Protein AF-A0A3F2RC80-F1 (afdb_monomer_lite)

Organism: NCBI:txid325452

InterPro domains:
  IPR012340 Nucleic acid-binding, OB-fold [G3DSA:2.40.50.140] (2-133)

Radius of gyration: 23.27 Å; chains: 1; bounding box: 50×50×68 Å

Sequence (257 aa):
MVWSSFTALRTEATQWTDEKALQSNLVVEGQLIHQRRISRKCSFFDLASVAAGSNGERERLEVILKIIDDELSLEEVDAIRYRLKVGDIVHIRGFVERLDNGTSILRPMKLSKMQHKYLKKRKKEAKQCNQAESALVEALVPQVQTLFNTGPFLEDANNAQLVNQASLLLGMHPDEATDAILDVAIKLGKPFAVVPCCVFGNTFPERRLANGSKVLSYENLVEYLEAKHPNIEKAFLPFDGKNLVLFRRPQTSNDVV

Structure (mmCIF, N/CA/C/O backbone):
data_AF-A0A3F2RC80-F1
#
_entry.id   AF-A0A3F2RC80-F1
#
loop_
_atom_site.group_PDB
_atom_site.id
_atom_site.type_symbol
_atom_site.label_atom_id
_atom_site.label_alt_id
_atom_site.label_comp_id
_atom_site.label_asym_id
_atom_site.label_entity_id
_atom_site.label_seq_id
_atom_site.pdbx_PDB_ins_code
_atom_site.Cartn_x
_atom_site.Cartn_y
_atom_site.Cartn_z
_atom_site.occupancy
_atom_site.B_iso_or_equiv
_atom_site.auth_seq_id
_atom_site.auth_comp_id
_atom_site.auth_asym_id
_atom_site.auth_atom_id
_atom_site.pdbx_PDB_model_num
ATOM 1 N N . MET A 1 1 ? -25.393 -4.278 18.343 1.00 67.75 1 MET A N 1
ATOM 2 C CA . MET A 1 1 ? -25.590 -3.378 17.192 1.00 67.75 1 MET A CA 1
ATOM 3 C C . MET A 1 1 ? -24.216 -2.902 16.750 1.00 67.75 1 MET A C 1
ATOM 5 O O . MET A 1 1 ? -23.418 -2.574 17.624 1.00 67.75 1 MET A O 1
ATOM 9 N N . VAL A 1 2 ? -23.914 -2.986 15.452 1.00 81.81 2 VAL A N 1
ATOM 10 C CA . VAL A 1 2 ? -22.644 -2.515 14.874 1.00 81.81 2 VAL A CA 1
ATOM 11 C C . VAL A 1 2 ? -22.917 -1.188 14.179 1.00 81.81 2 VAL A C 1
ATOM 13 O O . VAL A 1 2 ? -23.873 -1.079 13.417 1.00 81.81 2 VAL A O 1
ATOM 16 N N . TRP A 1 3 ? -22.099 -0.192 14.481 1.00 84.81 3 TRP A N 1
ATOM 17 C CA . TRP A 1 3 ? -22.180 1.157 13.951 1.00 84.81 3 TRP A CA 1
ATOM 18 C C . TRP A 1 3 ? -21.234 1.302 12.764 1.00 84.81 3 TRP A C 1
ATOM 20 O O . TRP A 1 3 ? -20.020 1.274 12.946 1.00 84.81 3 TRP A O 1
ATOM 30 N N . SER A 1 4 ? -21.787 1.463 11.566 1.00 83.25 4 SER A N 1
ATOM 31 C CA . SER A 1 4 ? -21.033 1.722 10.329 1.00 83.25 4 SER A CA 1
ATOM 32 C C . SER A 1 4 ? -21.167 3.168 9.824 1.00 83.25 4 SER A C 1
ATOM 34 O O . SER A 1 4 ? -20.371 3.595 8.991 1.00 83.25 4 SER A O 1
ATOM 36 N N . SER A 1 5 ? -22.131 3.939 10.356 1.00 85.19 5 SER A N 1
ATOM 37 C CA . SER A 1 5 ? -22.211 5.400 10.205 1.00 85.19 5 SER A CA 1
ATOM 38 C C . SER A 1 5 ? -21.781 6.084 11.500 1.00 85.19 5 SER A C 1
ATOM 40 O O . SER A 1 5 ? -22.375 5.896 12.566 1.00 85.19 5 SER A O 1
ATOM 42 N N . PHE A 1 6 ? -20.741 6.902 11.394 1.00 85.50 6 PHE A N 1
ATOM 43 C CA . PHE A 1 6 ? -20.188 7.693 12.483 1.00 85.50 6 PHE A CA 1
ATOM 44 C C . PHE A 1 6 ? -21.028 8.937 12.757 1.00 85.50 6 PHE A C 1
ATOM 46 O O . PHE A 1 6 ? -21.109 9.361 13.909 1.00 85.50 6 PHE A O 1
ATOM 53 N N . THR A 1 7 ? -21.688 9.504 11.744 1.00 84.12 7 THR A N 1
ATOM 54 C CA . THR A 1 7 ? -22.636 10.610 11.943 1.00 84.12 7 THR A CA 1
ATOM 55 C C . THR A 1 7 ? -23.821 10.150 12.782 1.00 84.12 7 THR A C 1
ATOM 57 O O . THR A 1 7 ? -24.120 10.776 13.796 1.00 84.12 7 THR A O 1
ATOM 60 N N . ALA A 1 8 ? -24.437 9.015 12.430 1.00 84.81 8 ALA A N 1
ATOM 61 C CA . ALA A 1 8 ? -25.544 8.453 13.200 1.00 84.81 8 ALA A CA 1
ATOM 62 C C . ALA A 1 8 ? -25.128 8.138 14.647 1.00 84.81 8 ALA A C 1
ATOM 64 O O . ALA A 1 8 ? -25.844 8.494 15.583 1.00 84.81 8 ALA A O 1
ATOM 65 N N . LEU A 1 9 ? -23.935 7.558 14.835 1.00 84.50 9 LEU A N 1
ATOM 66 C CA . LEU A 1 9 ? -23.376 7.308 16.165 1.00 84.50 9 LEU A CA 1
ATOM 67 C C . LEU A 1 9 ? -23.201 8.606 16.963 1.00 84.50 9 LEU A C 1
ATOM 69 O O . LEU A 1 9 ? -23.578 8.654 18.130 1.00 84.50 9 LEU A O 1
ATOM 73 N N . ARG A 1 10 ? -22.646 9.665 16.358 1.00 82.88 10 ARG A N 1
ATOM 74 C CA . ARG A 1 10 ? -22.488 10.972 17.018 1.00 82.88 10 ARG A CA 1
ATOM 75 C C . ARG A 1 10 ? -23.837 11.559 17.412 1.00 82.88 10 ARG A C 1
ATOM 77 O O . ARG A 1 10 ? -23.976 12.006 18.544 1.00 82.88 10 ARG A O 1
ATOM 84 N N . THR A 1 11 ? -24.818 11.533 16.512 1.00 84.12 11 THR A N 1
ATOM 85 C CA . THR A 1 11 ? -26.170 12.045 16.770 1.00 84.12 11 THR A CA 1
ATOM 86 C C . THR A 1 11 ? -26.881 11.274 17.877 1.00 84.12 11 THR A C 1
ATOM 88 O O . THR A 1 11 ? -27.583 11.885 18.676 1.00 84.12 11 THR A O 1
ATOM 91 N N . GLU A 1 12 ? -26.708 9.955 17.968 1.00 83.75 12 GLU A N 1
ATOM 92 C CA . GLU A 1 12 ? -27.269 9.201 19.091 1.00 83.75 12 GLU A CA 1
ATOM 93 C C . GLU A 1 12 ? -26.500 9.492 20.390 1.00 83.75 12 GLU A C 1
ATOM 95 O O . GLU A 1 12 ? -27.102 9.727 21.440 1.00 83.75 12 GLU A O 1
ATOM 100 N N . ALA A 1 13 ? -25.169 9.565 20.318 1.00 80.50 13 ALA A N 1
ATOM 101 C CA . ALA A 1 13 ? -24.318 9.818 21.472 1.00 80.50 13 ALA A CA 1
ATOM 102 C C . ALA A 1 13 ? -24.502 11.220 22.075 1.00 80.50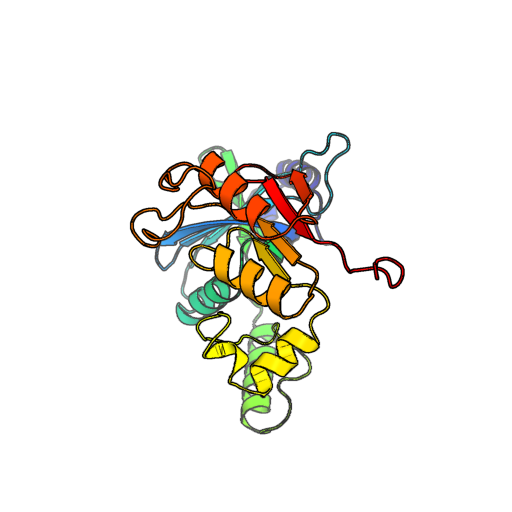 13 ALA A C 1
ATOM 104 O O . ALA A 1 13 ? -24.241 11.388 23.266 1.00 80.50 13 ALA A O 1
ATOM 105 N N . THR A 1 14 ? -24.970 12.232 21.329 1.00 80.38 14 THR A N 1
ATOM 106 C CA . THR A 1 14 ? -25.316 13.546 21.914 1.00 80.38 14 THR A CA 1
ATOM 107 C C . THR A 1 14 ? -26.491 13.459 22.885 1.00 80.38 14 THR A C 1
ATOM 109 O O . THR A 1 14 ? -26.541 14.221 23.848 1.00 80.38 14 THR A O 1
ATOM 112 N N . GLN A 1 15 ? -27.393 12.496 22.691 1.00 81.56 15 GLN A N 1
ATOM 113 C CA . GLN A 1 15 ? -28.554 12.273 23.556 1.00 81.56 15 GLN A CA 1
ATOM 114 C C . GLN A 1 15 ? -28.206 11.474 24.820 1.00 81.56 15 GLN A C 1
ATOM 116 O O . GLN A 1 15 ? -29.053 11.283 25.693 1.00 81.56 15 GLN A O 1
ATOM 121 N N . TRP A 1 16 ? -26.981 10.952 24.922 1.00 79.56 16 TRP A N 1
ATOM 122 C CA . TRP A 1 16 ? -26.542 10.189 26.083 1.00 79.56 16 TRP A CA 1
ATOM 123 C C . TRP A 1 16 ? -26.023 11.110 27.188 1.00 79.56 16 TRP A C 1
ATOM 125 O O . TRP A 1 16 ? -25.329 12.098 26.932 1.00 79.56 16 TRP A O 1
ATOM 135 N N . THR A 1 17 ? -26.344 10.748 28.430 1.00 76.69 17 THR A N 1
ATOM 136 C CA . THR A 1 17 ? -25.626 11.237 29.611 1.00 76.69 17 THR A CA 1
ATOM 137 C C . THR A 1 17 ? -24.228 10.622 29.642 1.00 76.69 17 THR A C 1
ATOM 139 O O . THR A 1 17 ? -24.008 9.558 29.058 1.00 76.69 17 THR A O 1
ATOM 142 N N . ASP A 1 18 ? -23.286 11.247 30.345 1.00 68.19 18 ASP A N 1
ATOM 143 C CA . ASP A 1 18 ? -21.905 10.749 30.401 1.00 68.19 18 ASP A CA 1
ATOM 144 C C . ASP A 1 18 ? -21.827 9.347 31.040 1.00 68.19 18 ASP A C 1
ATOM 146 O O . ASP A 1 18 ? -21.120 8.471 30.542 1.00 68.19 18 ASP A O 1
ATOM 150 N N . GLU A 1 19 ? -22.648 9.073 32.062 1.00 66.94 19 GLU A N 1
ATOM 151 C CA . GLU A 1 19 ? -22.789 7.729 32.645 1.00 66.94 19 GLU A CA 1
ATOM 152 C C . GLU A 1 19 ? -23.312 6.699 31.635 1.00 66.94 19 GLU A C 1
ATOM 154 O O . GLU A 1 19 ? -22.784 5.588 31.545 1.00 66.94 19 GLU A O 1
ATOM 159 N N . LYS A 1 20 ? -24.323 7.064 30.833 1.00 70.56 20 LYS A N 1
ATOM 160 C CA . LYS A 1 20 ? -24.851 6.184 29.785 1.00 70.56 20 LYS A CA 1
ATOM 161 C C . LYS A 1 20 ? -23.806 5.953 28.696 1.00 70.56 20 LYS A C 1
ATOM 163 O O . LYS A 1 20 ? -23.681 4.824 28.230 1.00 70.56 20 LYS A O 1
ATOM 168 N N . ALA A 1 21 ? -23.046 6.974 28.307 1.00 68.44 21 ALA A N 1
ATOM 169 C CA . ALA A 1 21 ? -22.000 6.861 27.294 1.00 68.44 21 ALA A CA 1
ATOM 170 C C . ALA A 1 21 ? -20.882 5.898 27.723 1.00 68.44 21 ALA A C 1
ATOM 172 O O . ALA A 1 21 ? -20.478 5.059 26.921 1.00 68.44 21 ALA A O 1
ATOM 173 N N . LEU A 1 22 ? -20.476 5.946 28.997 1.00 63.69 22 LEU A N 1
ATOM 174 C CA . LEU A 1 22 ? -19.486 5.044 29.599 1.00 63.69 22 LEU A CA 1
ATOM 175 C C . LEU A 1 22 ? -19.976 3.591 29.719 1.00 63.69 22 LEU A C 1
ATOM 177 O O . LEU A 1 22 ? -19.187 2.656 29.586 1.00 63.69 22 LEU A O 1
ATOM 181 N N . GLN A 1 23 ? -21.270 3.382 29.971 1.00 66.31 23 GLN A N 1
ATOM 182 C CA . GLN A 1 23 ? -21.863 2.043 30.110 1.00 66.31 23 GLN A CA 1
ATOM 183 C C . GLN A 1 23 ? -22.316 1.431 28.774 1.00 66.31 23 GLN A C 1
ATOM 185 O O . GLN A 1 23 ? -22.566 0.224 28.690 1.00 66.31 23 GLN A O 1
ATOM 190 N N . SER A 1 24 ? -22.429 2.246 27.724 1.00 68.94 24 SER A N 1
ATOM 191 C CA . SER A 1 24 ? -22.897 1.810 26.411 1.00 68.94 24 SER A CA 1
ATOM 192 C C . SER A 1 24 ? -21.816 1.009 25.696 1.00 68.94 24 SER A C 1
ATOM 194 O O . SER A 1 24 ? -20.858 1.546 25.149 1.00 68.94 24 SER A O 1
ATOM 196 N N . ASN A 1 25 ? -21.996 -0.309 25.679 1.00 72.81 25 ASN A N 1
ATOM 197 C CA . ASN A 1 25 ? -21.138 -1.224 24.943 1.00 72.81 25 ASN A CA 1
ATOM 198 C C . ASN A 1 25 ? -21.513 -1.220 23.455 1.00 72.81 25 ASN A C 1
ATOM 200 O O . ASN A 1 25 ? -22.449 -1.906 23.030 1.00 72.81 25 ASN A O 1
ATOM 204 N N . LEU A 1 26 ? -20.749 -0.473 22.669 1.00 83.25 26 LEU A N 1
ATOM 205 C CA . LEU A 1 26 ? -20.953 -0.304 21.237 1.00 83.25 26 LEU A CA 1
ATOM 206 C C . LEU A 1 26 ? -19.809 -0.922 20.435 1.00 83.25 26 LEU A C 1
ATOM 208 O O . LEU A 1 26 ? -18.680 -1.052 20.903 1.00 83.25 26 LEU A O 1
ATOM 212 N N . VAL A 1 27 ? -20.132 -1.362 19.224 1.00 83.94 27 VAL A N 1
ATOM 213 C CA . VAL A 1 27 ? -19.161 -1.881 18.261 1.00 83.94 27 VAL A CA 1
ATOM 214 C C . VAL A 1 27 ? -19.201 -0.964 17.057 1.00 83.94 27 VAL A C 1
ATOM 216 O O . VAL A 1 27 ? -20.281 -0.738 16.521 1.00 83.94 27 VAL A O 1
ATOM 219 N N . VAL A 1 28 ? -18.053 -0.443 16.648 1.00 86.25 28 VAL A N 1
ATOM 220 C CA . VAL A 1 28 ? -17.911 0.421 15.475 1.00 86.25 28 VAL A CA 1
ATOM 221 C C . VAL A 1 28 ? -17.117 -0.309 14.406 1.00 86.25 28 VAL A C 1
ATOM 223 O O . VAL A 1 28 ? -16.106 -0.932 14.717 1.00 86.25 28 VAL A O 1
ATOM 226 N N . GLU A 1 29 ? -17.576 -0.233 13.164 1.00 88.31 29 GLU A N 1
ATOM 227 C CA . GLU A 1 29 ? -16.859 -0.710 11.985 1.00 88.31 29 GLU A CA 1
ATOM 228 C C . GLU A 1 29 ? -16.260 0.475 11.228 1.00 88.31 29 GLU A C 1
ATOM 230 O O . GLU A 1 29 ? -16.956 1.448 10.945 1.00 88.31 29 GLU A O 1
ATOM 235 N N . GLY A 1 30 ? -14.983 0.391 10.868 1.00 86.06 30 GLY A N 1
ATOM 236 C CA . GLY A 1 30 ? -14.346 1.410 10.042 1.00 86.06 30 GLY A CA 1
ATOM 237 C C . GLY A 1 30 ? -13.056 0.930 9.400 1.00 86.06 30 GLY A C 1
ATOM 238 O O . GLY A 1 30 ? -12.431 -0.017 9.872 1.00 86.06 30 GLY A O 1
ATOM 239 N N . GLN A 1 31 ? -12.654 1.604 8.327 1.00 84.88 31 GLN A N 1
ATOM 240 C CA . GLN A 1 31 ? -11.344 1.427 7.718 1.00 84.88 31 GLN A CA 1
ATOM 241 C C . GLN A 1 31 ? -10.313 2.275 8.457 1.00 84.88 31 GLN A C 1
ATOM 243 O O . GLN A 1 31 ? -10.484 3.487 8.574 1.00 84.88 31 GLN A O 1
ATOM 248 N N . LEU A 1 32 ? -9.228 1.664 8.921 1.00 84.44 32 LEU A N 1
ATOM 249 C CA . LEU A 1 32 ? -8.125 2.380 9.542 1.00 84.44 32 LEU A CA 1
ATOM 250 C C . LEU A 1 32 ? -7.406 3.238 8.495 1.00 84.44 32 LEU A C 1
ATOM 252 O O . LEU A 1 32 ? -6.757 2.705 7.604 1.00 84.44 32 LEU A O 1
ATOM 256 N N . ILE A 1 33 ? -7.503 4.562 8.594 1.00 82.69 33 ILE A N 1
ATOM 257 C CA . ILE A 1 33 ? -6.871 5.491 7.641 1.00 82.69 33 ILE A CA 1
ATOM 258 C C . ILE A 1 33 ? -5.560 6.065 8.163 1.00 82.69 33 ILE A C 1
ATOM 260 O O . ILE A 1 33 ? -4.680 6.415 7.381 1.00 82.69 33 ILE A O 1
ATOM 264 N N . HIS A 1 34 ? -5.414 6.170 9.482 1.00 80.50 34 HIS A N 1
ATOM 265 C CA . HIS A 1 34 ? -4.206 6.718 10.072 1.00 80.50 34 HIS A CA 1
ATOM 266 C C . HIS A 1 34 ? -3.991 6.200 11.491 1.00 80.50 34 HIS A C 1
ATOM 268 O O . HIS A 1 34 ? -4.938 5.934 12.228 1.00 80.50 34 HIS A O 1
ATOM 274 N N . GLN A 1 35 ? -2.727 6.067 11.885 1.00 80.19 35 GLN A N 1
ATOM 275 C CA . GLN A 1 35 ? -2.334 5.613 13.213 1.00 80.19 35 GLN A CA 1
ATOM 276 C C . GLN A 1 35 ? -1.254 6.539 13.765 1.00 80.19 35 GLN A C 1
ATOM 278 O O . GLN A 1 35 ? -0.176 6.669 13.189 1.00 80.19 35 GLN A O 1
ATOM 283 N N . ARG A 1 36 ? -1.513 7.133 14.931 1.00 78.56 36 ARG A N 1
ATOM 284 C CA . ARG A 1 36 ? -0.582 8.018 15.639 1.00 78.56 36 ARG A CA 1
ATOM 285 C C . ARG A 1 36 ? -0.192 7.391 16.969 1.00 78.56 36 ARG A C 1
ATOM 287 O O . ARG A 1 36 ? -1.029 7.125 17.833 1.00 78.56 36 ARG A O 1
ATOM 294 N N . ARG A 1 37 ? 1.103 7.146 17.169 1.00 79.88 37 ARG A N 1
ATOM 295 C CA . ARG A 1 37 ? 1.641 6.677 18.453 1.00 79.88 37 ARG A CA 1
ATOM 296 C C . ARG A 1 37 ? 2.126 7.873 19.262 1.00 79.88 37 ARG A C 1
ATOM 298 O O . ARG A 1 37 ? 3.165 8.436 18.950 1.00 79.88 37 ARG A O 1
ATOM 305 N N . ILE A 1 38 ? 1.398 8.213 20.323 1.00 77.69 38 ILE A N 1
ATOM 306 C CA . ILE A 1 38 ? 1.767 9.324 21.211 1.00 77.69 38 ILE A CA 1
ATOM 307 C C . ILE A 1 38 ? 2.706 8.843 22.319 1.00 77.69 38 ILE A C 1
ATOM 309 O O . ILE A 1 38 ? 3.643 9.535 22.697 1.00 77.69 38 ILE A O 1
ATOM 313 N N . SER A 1 39 ? 2.489 7.633 22.841 1.00 73.19 39 SER A N 1
ATOM 314 C CA . SER A 1 39 ? 3.375 7.038 23.845 1.00 73.19 39 SER A CA 1
ATOM 315 C C . SER A 1 39 ? 3.345 5.509 23.797 1.00 73.19 39 SER A C 1
ATOM 317 O O . SER A 1 39 ? 2.603 4.900 23.024 1.00 73.19 39 SER A O 1
ATOM 319 N N . ARG A 1 40 ? 4.121 4.838 24.662 1.00 69.56 40 ARG A N 1
ATOM 320 C CA . ARG A 1 40 ? 4.002 3.376 24.837 1.00 69.56 40 ARG A CA 1
ATOM 321 C C . ARG A 1 40 ? 2.598 2.963 25.280 1.00 69.56 40 ARG A C 1
ATOM 323 O O . ARG A 1 40 ? 2.147 1.890 24.894 1.00 69.56 40 ARG A O 1
ATOM 330 N N . LYS A 1 41 ? 1.894 3.835 26.003 1.00 68.38 41 LYS A N 1
ATOM 331 C CA . LYS A 1 41 ? 0.574 3.580 26.588 1.00 68.38 41 LYS A CA 1
ATOM 332 C C . LYS A 1 41 ? -0.586 4.211 25.817 1.00 68.38 41 LYS A C 1
ATOM 334 O O . LYS A 1 41 ? -1.725 3.992 26.194 1.00 68.38 41 LYS A O 1
ATOM 339 N N . CYS A 1 42 ? -0.333 4.997 24.774 1.00 73.25 42 CYS A N 1
ATOM 340 C CA . CYS A 1 42 ? -1.389 5.738 24.087 1.00 73.25 42 CYS A CA 1
ATOM 341 C C . CYS A 1 42 ? -1.176 5.747 22.572 1.00 73.25 42 CYS A C 1
ATOM 343 O O . CYS A 1 42 ? -0.104 6.122 22.082 1.00 73.25 42 CYS A O 1
ATOM 345 N N . SER A 1 43 ? -2.207 5.336 21.842 1.00 79.19 43 SER A N 1
ATOM 346 C CA . SER A 1 43 ? -2.280 5.385 20.388 1.00 79.19 43 SER A CA 1
ATOM 347 C C . SER A 1 43 ? -3.632 5.935 19.955 1.00 79.19 43 SER A C 1
ATOM 349 O O . SER A 1 43 ? -4.658 5.579 20.525 1.00 79.19 43 SER A O 1
ATOM 351 N N . PHE A 1 44 ? -3.609 6.778 18.935 1.00 80.50 44 PHE A N 1
ATOM 352 C CA . PHE A 1 44 ? -4.786 7.283 18.251 1.00 80.50 44 PHE A CA 1
ATOM 353 C C . PHE A 1 44 ? -4.895 6.565 16.911 1.00 80.50 44 PHE A C 1
ATOM 355 O O . PHE A 1 44 ? -3.889 6.354 16.229 1.00 80.50 44 PHE A O 1
ATOM 362 N N . PHE A 1 45 ? -6.108 6.185 16.558 1.00 83.75 45 PHE A N 1
ATOM 363 C CA . PHE A 1 45 ? -6.452 5.528 15.313 1.00 83.75 45 PHE A CA 1
ATOM 364 C C . PHE A 1 45 ? -7.573 6.331 14.674 1.00 83.75 45 PHE A C 1
ATOM 366 O O . PHE A 1 45 ? -8.635 6.499 15.267 1.00 83.75 45 PHE A O 1
ATOM 373 N N . ASP A 1 46 ? -7.332 6.832 13.474 1.00 83.38 46 ASP A N 1
ATOM 374 C CA . ASP A 1 46 ? -8.340 7.541 12.705 1.00 83.38 46 ASP A CA 1
ATOM 375 C C . ASP A 1 46 ? -9.013 6.522 11.789 1.00 83.38 46 ASP A C 1
ATOM 377 O O . ASP A 1 46 ? -8.344 5.838 11.009 1.00 83.38 46 ASP A O 1
ATOM 381 N N . LEU A 1 47 ? -10.330 6.389 11.908 1.00 86.00 47 LEU A N 1
ATOM 382 C CA . LEU A 1 47 ? -11.147 5.524 11.070 1.00 86.00 47 LEU A CA 1
ATOM 383 C C . LEU A 1 47 ? -11.908 6.349 10.037 1.00 86.00 47 LEU A C 1
ATOM 385 O O . LEU A 1 47 ? -12.387 7.441 10.343 1.00 86.00 47 LEU A O 1
ATOM 389 N N . ALA A 1 48 ? -12.079 5.791 8.844 1.00 85.62 48 ALA A N 1
ATOM 390 C CA . ALA A 1 48 ? -13.054 6.235 7.857 1.00 85.62 48 ALA A CA 1
ATOM 391 C C . ALA A 1 48 ? -14.213 5.233 7.757 1.00 85.62 48 ALA A C 1
ATOM 393 O O . ALA A 1 48 ? -14.013 4.030 7.940 1.00 85.62 48 ALA A O 1
ATOM 394 N N . SER A 1 49 ? -15.418 5.707 7.444 1.00 86.56 49 SER A N 1
ATOM 395 C CA . SER A 1 49 ? -16.548 4.831 7.136 1.00 86.56 49 SER A CA 1
ATOM 396 C C . SER A 1 49 ? -16.216 3.951 5.929 1.00 86.56 49 SER A C 1
ATOM 398 O O . SER A 1 49 ? -15.548 4.386 4.987 1.00 86.56 49 SER A O 1
ATOM 400 N N . VAL A 1 50 ? -16.668 2.695 5.953 1.00 80.75 50 VAL A N 1
ATOM 401 C CA . VAL A 1 50 ? -16.406 1.740 4.862 1.00 80.75 50 VAL A CA 1
ATOM 402 C C . VAL A 1 50 ? -17.151 2.155 3.592 1.00 80.75 50 VAL A C 1
ATOM 404 O O . VAL A 1 50 ? -16.582 2.162 2.501 1.00 80.75 50 VAL A O 1
ATOM 407 N N . ALA A 1 51 ? -18.414 2.558 3.744 1.00 77.94 51 ALA A N 1
ATOM 408 C CA . ALA A 1 51 ? -19.198 3.153 2.673 1.00 77.94 51 ALA A CA 1
ATOM 409 C C . ALA A 1 51 ? -18.881 4.651 2.541 1.00 77.94 51 ALA A C 1
ATOM 411 O O . ALA A 1 51 ? -18.773 5.367 3.542 1.00 77.94 51 ALA A O 1
ATOM 412 N N . ALA A 1 52 ? -18.753 5.121 1.300 1.00 72.44 52 ALA A N 1
ATOM 413 C CA . ALA A 1 52 ? -18.742 6.546 0.992 1.00 72.44 52 ALA A CA 1
ATOM 414 C C . ALA A 1 52 ? -20.181 7.084 0.992 1.00 72.44 52 ALA A C 1
ATOM 416 O O . ALA A 1 52 ? -21.100 6.392 0.548 1.00 72.44 52 ALA A O 1
ATOM 417 N N . GLY A 1 53 ? -20.380 8.305 1.495 1.00 66.25 53 GLY A N 1
ATOM 418 C CA . GLY A 1 53 ? -21.670 8.988 1.415 1.00 66.25 53 GLY A CA 1
ATOM 419 C C . GLY A 1 53 ? -22.048 9.339 -0.028 1.00 66.25 53 GLY A C 1
ATOM 420 O O . GLY A 1 53 ? -21.266 9.147 -0.960 1.00 66.25 53 GLY A O 1
ATOM 421 N N . SER A 1 54 ? -23.234 9.925 -0.219 1.00 58.66 54 SER A N 1
ATOM 422 C CA . SER A 1 54 ? -23.742 10.351 -1.538 1.00 58.66 54 SER A CA 1
ATOM 423 C C . SER A 1 54 ? -22.786 11.266 -2.312 1.00 58.66 54 SER A C 1
ATOM 425 O O . SER A 1 54 ? -22.839 11.314 -3.537 1.00 58.66 54 SER A O 1
ATOM 427 N N . ASN A 1 55 ? -21.903 11.969 -1.601 1.00 63.38 55 ASN A N 1
ATOM 428 C CA . ASN A 1 55 ? -20.967 12.942 -2.159 1.00 63.38 55 ASN A CA 1
ATOM 429 C C . ASN A 1 55 ? -19.550 12.364 -2.349 1.00 63.38 55 ASN A C 1
ATOM 431 O O . ASN A 1 55 ? -18.623 13.110 -2.642 1.00 63.38 55 ASN A O 1
ATOM 435 N N . GLY A 1 56 ? -19.350 11.058 -2.134 1.00 64.88 56 GLY A N 1
ATOM 436 C CA . GLY A 1 56 ? -18.037 10.405 -2.206 1.00 64.88 56 GLY A CA 1
ATOM 437 C C . GLY A 1 56 ? -17.154 10.596 -0.965 1.00 64.88 56 GLY A C 1
ATOM 438 O O . GLY A 1 56 ? -16.173 9.872 -0.800 1.00 64.88 56 GLY A O 1
ATOM 439 N N . GLU A 1 57 ? -17.512 11.506 -0.058 1.00 72.25 57 GLU A N 1
ATOM 440 C CA . GLU A 1 57 ? -16.806 11.695 1.209 1.00 72.25 57 GLU A CA 1
ATOM 441 C C . GLU A 1 57 ? -17.107 10.564 2.201 1.00 72.25 57 GLU A C 1
ATOM 443 O O . GLU A 1 57 ? -18.241 10.091 2.329 1.00 72.25 57 GLU A O 1
ATOM 448 N N . ARG A 1 58 ? -16.068 10.127 2.918 1.00 77.50 58 ARG A N 1
ATOM 449 C CA . ARG A 1 58 ? -16.174 9.132 3.989 1.00 77.50 58 ARG A CA 1
ATOM 450 C C . ARG A 1 58 ? -16.170 9.825 5.340 1.00 77.50 58 ARG A C 1
ATOM 452 O O . ARG A 1 58 ? -15.348 10.706 5.597 1.00 77.50 58 ARG A O 1
ATOM 459 N N . GLU A 1 59 ? -17.066 9.395 6.218 1.00 83.50 59 GLU A N 1
ATOM 460 C CA . GLU A 1 59 ? -17.161 9.925 7.573 1.00 83.50 59 GLU A CA 1
ATOM 461 C C . GLU A 1 59 ? -15.904 9.532 8.354 1.00 83.50 59 GLU A C 1
ATOM 463 O O . GLU A 1 59 ? -15.425 8.409 8.218 1.00 83.50 59 GLU A O 1
ATOM 468 N N . ARG A 1 60 ? -15.364 10.430 9.187 1.00 85.25 60 ARG A N 1
ATOM 469 C CA . ARG A 1 60 ? -14.162 10.154 9.993 1.00 85.25 60 ARG A CA 1
ATOM 470 C C . ARG A 1 60 ? -14.489 10.042 11.474 1.00 85.25 60 ARG A C 1
ATOM 472 O O . ARG A 1 60 ? -15.235 10.873 11.994 1.00 85.25 60 ARG A O 1
ATOM 479 N N . LEU A 1 61 ? -13.893 9.071 12.158 1.00 81.25 61 LEU A N 1
ATOM 480 C CA . LEU A 1 61 ? -14.004 8.872 13.602 1.00 81.25 61 LEU A CA 1
ATOM 481 C C . LEU A 1 61 ? -12.621 8.659 14.214 1.00 81.25 61 LEU A C 1
ATOM 483 O O . LEU A 1 61 ? -11.882 7.780 13.786 1.00 81.25 61 LEU A O 1
ATOM 487 N N . GLU A 1 62 ? -12.296 9.439 15.241 1.00 80.56 62 GLU A N 1
ATOM 488 C CA . GLU A 1 62 ? -11.073 9.249 16.017 1.00 80.56 62 GLU A CA 1
ATOM 489 C C . GLU A 1 62 ? -11.325 8.243 17.148 1.00 80.56 62 GLU A C 1
ATOM 491 O O . GLU A 1 62 ? -12.301 8.330 17.902 1.00 80.56 62 GLU A O 1
ATOM 496 N N . VAL A 1 63 ? -10.427 7.272 17.258 1.00 78.50 63 VAL A N 1
ATOM 497 C CA . VAL A 1 63 ? -10.463 6.210 18.256 1.00 78.50 63 VAL A CA 1
ATOM 498 C C . VAL A 1 63 ? -9.185 6.271 19.070 1.00 78.50 63 VAL A C 1
ATOM 500 O O . VAL A 1 63 ? -8.081 6.237 18.528 1.00 78.50 63 VAL A O 1
ATOM 503 N N . ILE A 1 64 ? -9.320 6.310 20.391 1.00 76.75 64 ILE A N 1
ATOM 504 C CA . ILE A 1 64 ? -8.172 6.313 21.292 1.00 76.75 64 ILE A CA 1
ATOM 505 C C . ILE A 1 64 ? -8.033 4.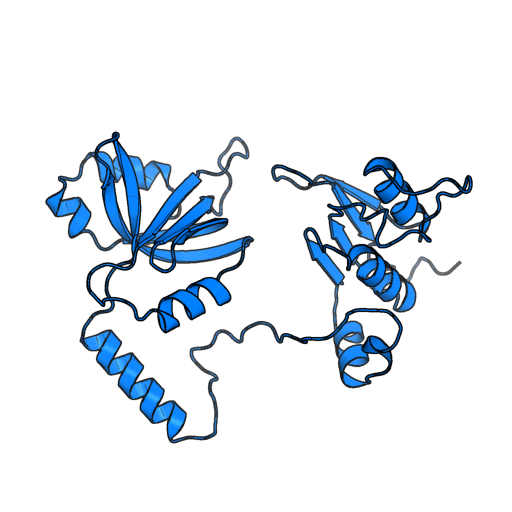950 21.951 1.00 76.75 64 ILE A C 1
ATOM 507 O O . ILE A 1 64 ? -8.885 4.504 22.717 1.00 76.75 64 ILE A O 1
ATOM 511 N N . LEU A 1 65 ? -6.882 4.325 21.723 1.00 69.75 65 LEU A N 1
ATOM 512 C CA . LEU A 1 65 ? -6.396 3.207 22.514 1.00 69.75 65 LEU A CA 1
ATOM 513 C C . LEU A 1 65 ? -5.435 3.741 23.580 1.00 69.75 65 LEU A C 1
ATOM 515 O O . LEU A 1 65 ? -4.246 3.961 23.325 1.00 69.75 65 LEU A O 1
ATOM 519 N N . LYS A 1 66 ? -5.949 3.935 24.793 1.00 64.31 66 LYS A N 1
ATOM 520 C CA . LYS A 1 66 ? -5.171 4.354 25.962 1.00 64.31 66 LYS A CA 1
ATOM 521 C C . LYS A 1 66 ? -5.131 3.217 26.980 1.00 64.31 66 LYS A C 1
ATOM 523 O O . LYS A 1 66 ? -6.177 2.757 27.422 1.00 64.31 66 LYS A O 1
ATOM 528 N N . ILE A 1 67 ? -3.929 2.789 27.364 1.00 54.00 67 ILE A N 1
ATOM 529 C CA . ILE A 1 67 ? -3.707 1.883 28.494 1.00 54.00 67 ILE A CA 1
ATOM 530 C C . ILE A 1 67 ? -3.997 2.676 29.762 1.00 54.00 67 ILE A C 1
ATOM 532 O O . ILE A 1 67 ? -3.260 3.608 30.096 1.00 54.00 67 ILE A O 1
ATOM 536 N N . ILE A 1 68 ? -5.063 2.300 30.452 1.00 51.78 68 ILE A N 1
ATOM 537 C CA . ILE A 1 68 ? -5.361 2.740 31.811 1.00 51.78 68 ILE A CA 1
ATOM 538 C C . ILE A 1 68 ? -5.386 1.481 32.690 1.00 51.78 68 ILE A C 1
ATOM 540 O O . ILE A 1 68 ? -5.783 0.423 32.217 1.00 51.78 68 ILE A O 1
ATOM 544 N N . ASP A 1 69 ? -4.862 1.588 33.911 1.00 48.19 69 ASP A N 1
ATOM 545 C CA . ASP A 1 69 ? -5.021 0.625 35.013 1.00 48.19 69 ASP A CA 1
ATOM 546 C C . ASP A 1 69 ? -4.780 -0.866 34.697 1.00 48.19 69 ASP A C 1
ATOM 548 O O . ASP A 1 69 ? -5.625 -1.715 34.976 1.00 48.19 69 ASP A O 1
ATOM 552 N N . ASP A 1 70 ? -3.613 -1.205 34.131 1.00 48.84 70 ASP A N 1
ATOM 553 C CA . ASP A 1 70 ? -3.173 -2.598 33.894 1.00 48.84 70 ASP A CA 1
ATOM 554 C C . ASP A 1 70 ? -4.166 -3.465 33.080 1.00 48.84 70 ASP A C 1
ATOM 556 O O . ASP A 1 70 ? -4.143 -4.696 33.139 1.00 48.84 70 ASP A O 1
ATOM 560 N N . GLU A 1 71 ? -5.045 -2.834 32.293 1.00 55.81 71 GLU A N 1
ATOM 561 C CA . GLU A 1 71 ? -6.132 -3.515 31.573 1.00 55.81 71 GLU A CA 1
ATOM 562 C C . GLU A 1 71 ? -5.693 -4.257 30.308 1.00 55.81 71 GLU A C 1
ATOM 564 O O . GLU A 1 71 ? -6.336 -5.226 29.902 1.00 55.81 71 GLU A O 1
ATOM 569 N N . LEU A 1 72 ? -4.603 -3.803 29.697 1.00 62.03 72 LEU A N 1
ATOM 570 C CA . LEU A 1 72 ? -3.914 -4.459 28.593 1.00 62.03 72 LEU A CA 1
ATOM 571 C C . LEU A 1 72 ? -2.428 -4.459 28.923 1.00 62.03 72 LEU A C 1
ATOM 573 O O . LEU A 1 72 ? -1.871 -3.411 29.274 1.00 62.03 72 LEU A O 1
ATOM 577 N N . SER A 1 73 ? -1.776 -5.615 28.798 1.00 68.62 73 SER A N 1
ATOM 578 C CA . SER A 1 73 ? -0.326 -5.651 28.966 1.00 68.62 73 SER A CA 1
ATOM 579 C C . SER A 1 73 ? 0.348 -4.841 27.853 1.00 68.62 73 SER A C 1
ATOM 581 O O . SER A 1 73 ? -0.191 -4.666 26.754 1.00 68.62 73 SER A O 1
ATOM 583 N N . LEU A 1 74 ? 1.559 -4.343 28.115 1.00 67.94 74 LEU A N 1
ATOM 584 C CA . LEU A 1 74 ? 2.349 -3.661 27.084 1.00 67.94 74 LEU A CA 1
ATOM 585 C C . LEU A 1 74 ? 2.550 -4.551 25.846 1.00 67.94 74 LEU A C 1
ATOM 587 O O . LEU A 1 74 ? 2.506 -4.053 24.725 1.00 67.94 74 LEU A O 1
ATOM 591 N N . GLU A 1 75 ? 2.696 -5.861 26.050 1.00 71.25 75 GLU A N 1
ATOM 592 C CA . GLU A 1 75 ? 2.842 -6.861 24.988 1.00 71.25 75 GLU A CA 1
ATOM 593 C C . GLU A 1 75 ? 1.563 -7.002 24.155 1.00 71.25 75 GLU A C 1
ATOM 595 O O . GLU A 1 75 ? 1.634 -7.096 22.934 1.00 71.25 75 GLU A O 1
ATOM 600 N N . GLU A 1 76 ? 0.385 -6.985 24.786 1.00 70.81 76 GLU A N 1
ATOM 601 C CA . GLU A 1 76 ? -0.899 -7.049 24.080 1.00 70.81 76 GLU A CA 1
ATOM 602 C C . GLU A 1 76 ? -1.124 -5.803 23.228 1.00 70.81 76 GLU A C 1
ATOM 604 O O . GLU A 1 76 ? -1.567 -5.910 22.083 1.00 70.81 76 GLU A O 1
ATOM 609 N N . VAL A 1 77 ? -0.767 -4.626 23.744 1.00 70.94 77 VAL A N 1
ATOM 610 C CA . VAL A 1 77 ? -0.841 -3.383 22.972 1.00 70.94 77 VAL A CA 1
ATOM 611 C C . VAL A 1 77 ? 0.157 -3.380 21.823 1.00 70.94 77 VAL A C 1
ATOM 613 O O . VAL A 1 77 ? -0.207 -2.990 20.713 1.00 70.94 77 VAL A O 1
ATOM 616 N N . ASP A 1 78 ? 1.388 -3.833 22.043 1.00 68.62 78 ASP A N 1
ATOM 617 C CA . ASP A 1 78 ? 2.383 -3.919 20.976 1.00 68.62 78 ASP A CA 1
ATOM 618 C C . ASP A 1 78 ? 1.977 -4.966 19.920 1.00 68.62 78 ASP A C 1
ATOM 620 O O . ASP A 1 78 ? 2.107 -4.702 18.726 1.00 68.62 78 ASP A O 1
ATOM 624 N N . ALA A 1 79 ? 1.350 -6.079 20.314 1.00 72.81 79 ALA A N 1
ATOM 625 C CA . ALA A 1 79 ? 0.782 -7.059 19.387 1.00 72.81 79 ALA A CA 1
ATOM 626 C C . ALA A 1 79 ? -0.432 -6.521 18.612 1.00 72.81 79 ALA A C 1
ATOM 628 O O . ALA A 1 79 ? -0.601 -6.829 17.433 1.00 72.81 79 ALA A O 1
ATOM 629 N N . ILE A 1 80 ? -1.306 -5.724 19.237 1.00 76.19 80 ILE A N 1
ATOM 630 C CA . ILE A 1 80 ? -2.407 -5.038 18.540 1.00 76.19 80 ILE A CA 1
ATOM 631 C C . ILE A 1 80 ? -1.836 -4.051 17.518 1.00 76.19 80 ILE A C 1
ATOM 633 O O . ILE A 1 80 ? -2.214 -4.101 16.353 1.00 76.19 80 ILE A O 1
ATOM 637 N N . ARG A 1 81 ? -0.877 -3.211 17.920 1.00 71.69 81 ARG A N 1
ATOM 638 C CA . ARG A 1 81 ? -0.216 -2.242 17.030 1.00 71.69 81 ARG A CA 1
ATOM 639 C C . ARG A 1 81 ? 0.519 -2.902 15.876 1.00 71.69 81 ARG A C 1
ATOM 641 O O . ARG A 1 81 ? 0.537 -2.356 14.784 1.00 71.69 81 ARG A O 1
ATOM 648 N N . TYR A 1 82 ? 1.166 -4.034 16.130 1.00 73.56 82 TYR A N 1
ATOM 649 C CA . TYR A 1 82 ? 1.882 -4.760 15.094 1.00 73.56 82 TYR A CA 1
ATOM 650 C C . TYR A 1 82 ? 0.922 -5.323 14.043 1.00 73.56 82 TYR A C 1
ATOM 652 O O . TYR A 1 82 ? 1.232 -5.279 12.853 1.00 73.56 82 TYR A O 1
ATOM 660 N N . ARG A 1 83 ? -0.238 -5.823 14.490 1.00 73.62 83 ARG A N 1
ATOM 661 C CA . ARG A 1 83 ? -1.252 -6.438 13.628 1.00 73.62 83 ARG A CA 1
ATOM 662 C C . ARG A 1 83 ? -2.060 -5.425 12.830 1.00 73.62 83 ARG A C 1
ATOM 664 O O . ARG A 1 83 ? -2.329 -5.696 11.673 1.00 73.62 83 ARG A O 1
ATOM 671 N N . LEU A 1 84 ? -2.422 -4.295 13.432 1.00 78.81 84 LEU A N 1
ATOM 672 C CA . LEU A 1 84 ? -3.199 -3.259 12.758 1.00 78.81 84 LEU A CA 1
ATOM 673 C C . LEU A 1 84 ? -2.349 -2.520 11.719 1.00 78.81 84 LEU A C 1
ATOM 675 O O . LEU A 1 84 ? -1.265 -2.022 12.038 1.00 78.81 84 LEU A O 1
ATOM 679 N N . LYS A 1 85 ? -2.856 -2.426 10.491 1.00 78.56 85 LYS A N 1
ATOM 680 C CA . LYS A 1 85 ? -2.267 -1.681 9.376 1.00 78.56 85 LYS A CA 1
ATOM 681 C C . LYS A 1 85 ? -3.258 -0.674 8.815 1.00 78.56 85 LYS A C 1
ATOM 683 O O . LYS A 1 85 ? -4.470 -0.878 8.810 1.00 78.56 85 LYS A O 1
ATOM 688 N N . VAL A 1 86 ? -2.720 0.440 8.326 1.00 80.81 86 VAL A N 1
ATOM 689 C CA . VAL A 1 86 ? -3.513 1.402 7.557 1.00 80.81 86 VAL A CA 1
ATOM 690 C C . VAL A 1 86 ? -4.090 0.680 6.338 1.00 80.81 86 VAL A C 1
ATOM 692 O O . VAL A 1 86 ? -3.363 0.006 5.614 1.00 80.81 86 VAL A O 1
ATOM 695 N N . GLY A 1 87 ? -5.398 0.808 6.142 1.00 74.50 87 GLY A N 1
ATOM 696 C CA . GLY A 1 87 ? -6.182 0.098 5.138 1.00 74.50 87 GLY A CA 1
ATOM 697 C C . GLY A 1 87 ? -7.065 -1.015 5.708 1.00 74.50 87 GLY A C 1
ATOM 698 O O . GLY A 1 87 ? -8.060 -1.349 5.062 1.00 74.50 87 GLY A O 1
ATOM 699 N N . ASP A 1 88 ? -6.772 -1.536 6.903 1.00 79.44 88 ASP A N 1
ATOM 700 C CA . ASP A 1 88 ? -7.549 -2.620 7.516 1.00 79.44 88 ASP A CA 1
ATOM 701 C C . ASP A 1 88 ? -8.983 -2.179 7.833 1.00 79.44 88 ASP A C 1
ATOM 703 O O . ASP A 1 88 ? -9.207 -1.083 8.352 1.00 79.44 88 ASP A O 1
ATOM 707 N N . ILE A 1 89 ? -9.958 -3.056 7.585 1.00 83.62 89 ILE A N 1
ATOM 708 C CA . ILE A 1 89 ? -11.313 -2.903 8.128 1.00 83.62 89 ILE A CA 1
ATOM 709 C C . ILE A 1 89 ? -11.331 -3.522 9.522 1.00 83.62 89 ILE A C 1
ATOM 711 O O . ILE A 1 89 ? -11.008 -4.697 9.687 1.00 83.62 89 ILE A O 1
ATOM 715 N N . VAL A 1 90 ? -11.698 -2.733 10.530 1.00 83.12 90 VAL A N 1
ATOM 716 C CA . VAL A 1 90 ? -11.647 -3.146 11.936 1.00 83.12 90 VAL A CA 1
ATOM 717 C C . VAL A 1 90 ? -12.996 -2.989 12.622 1.00 83.12 90 VAL A C 1
ATOM 719 O O . VAL A 1 90 ? -13.717 -2.015 12.400 1.00 83.12 90 VAL A O 1
ATOM 722 N N . HIS A 1 91 ? -13.301 -3.921 13.527 1.00 82.81 91 HIS A N 1
ATOM 723 C CA . HIS A 1 91 ? -14.407 -3.801 14.475 1.00 82.81 91 HIS A CA 1
ATOM 724 C C . HIS A 1 91 ? -13.876 -3.433 15.852 1.00 82.81 91 HIS A C 1
ATOM 726 O O . HIS A 1 91 ? -13.210 -4.226 16.520 1.00 82.81 91 HIS A O 1
ATOM 732 N N . ILE A 1 92 ? -14.203 -2.229 16.306 1.00 81.00 92 ILE A N 1
ATOM 733 C CA . ILE A 1 92 ? -13.763 -1.713 17.595 1.00 81.00 92 ILE A CA 1
ATOM 734 C C . ILE A 1 92 ? -14.927 -1.756 18.564 1.00 81.00 92 ILE A C 1
ATOM 736 O O . ILE A 1 92 ? -15.912 -1.036 18.423 1.00 81.00 92 ILE A O 1
ATOM 740 N N . ARG A 1 93 ? -14.798 -2.610 19.577 1.00 81.25 93 ARG A N 1
ATOM 741 C CA . ARG A 1 93 ? -15.741 -2.678 20.688 1.00 81.25 93 ARG A CA 1
ATOM 742 C C . ARG A 1 93 ? -15.297 -1.737 21.794 1.00 81.25 93 ARG A C 1
ATOM 744 O O . ARG A 1 93 ? -14.197 -1.900 22.318 1.00 81.25 93 ARG A O 1
ATOM 751 N N . GLY A 1 94 ? -16.154 -0.799 22.168 1.00 79.50 94 GLY A N 1
ATOM 752 C CA . GLY A 1 94 ? -15.802 0.293 23.056 1.00 79.50 94 GLY A CA 1
ATOM 753 C C . GLY A 1 94 ? -16.989 1.001 23.688 1.00 79.50 94 GLY A C 1
ATOM 754 O O . GLY A 1 94 ? -18.110 0.497 23.663 1.00 79.50 94 GLY A O 1
ATOM 755 N N . PHE A 1 95 ? -16.702 2.168 24.247 1.00 76.38 95 PHE A N 1
ATOM 756 C CA . PHE A 1 95 ? -17.651 3.152 24.751 1.00 76.38 95 PHE A CA 1
ATOM 757 C C . PHE A 1 95 ? -17.222 4.551 24.291 1.00 76.38 95 PHE A C 1
ATOM 759 O O . PHE A 1 95 ? -16.070 4.753 23.896 1.00 76.38 95 PHE A O 1
ATOM 766 N N . VAL A 1 96 ? -18.144 5.511 24.302 1.00 79.06 96 VAL A N 1
ATOM 767 C CA . VAL A 1 96 ? -17.849 6.895 23.901 1.00 79.06 96 VAL A CA 1
ATOM 768 C C . VAL A 1 96 ? -17.434 7.693 25.131 1.00 79.06 96 VAL A C 1
ATOM 770 O O . VAL A 1 96 ? -18.123 7.674 26.147 1.00 79.06 96 VAL A O 1
ATOM 773 N N . GLU A 1 97 ? -16.319 8.407 25.032 1.00 76.75 97 GLU A N 1
ATOM 774 C CA . GLU A 1 97 ? -15.842 9.343 26.049 1.00 76.75 97 GLU A CA 1
ATOM 775 C C . GLU A 1 97 ? -15.841 10.755 25.456 1.00 76.75 97 GLU A C 1
ATOM 777 O O . GLU A 1 97 ? -15.369 10.972 24.337 1.00 76.75 97 GLU A O 1
ATOM 782 N N . ARG A 1 98 ? -16.397 11.719 26.193 1.00 70.56 98 ARG A N 1
ATOM 783 C CA . ARG A 1 98 ? -16.348 13.139 25.835 1.00 70.56 98 ARG A CA 1
ATOM 784 C C . ARG A 1 98 ? -15.142 13.771 26.516 1.00 70.56 98 ARG A C 1
ATOM 786 O O . ARG A 1 98 ? -14.974 13.632 27.722 1.00 70.56 98 ARG A O 1
ATOM 793 N N . LEU A 1 99 ? -14.304 14.437 25.735 1.00 68.44 99 LEU A N 1
ATOM 794 C CA . LEU A 1 99 ? -13.169 15.203 26.228 1.00 68.44 99 LEU A CA 1
ATOM 795 C C . LEU A 1 99 ? -13.607 16.610 26.645 1.00 68.44 99 LEU A C 1
ATOM 797 O O . LEU 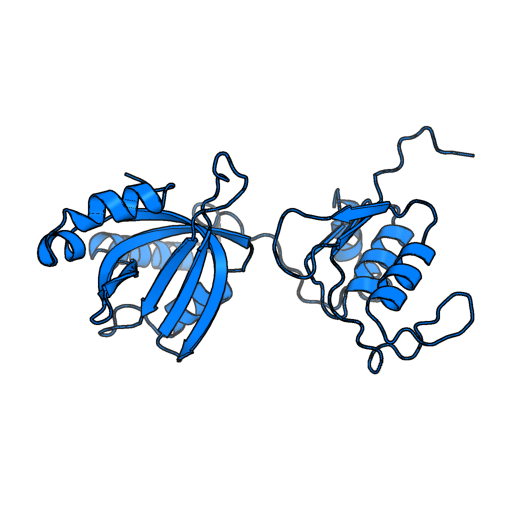A 1 99 ? -14.568 17.158 26.103 1.00 68.44 99 LEU A O 1
ATOM 801 N N . ASP A 1 100 ? -12.833 17.230 27.537 1.00 63.72 100 ASP A N 1
ATOM 802 C CA . ASP A 1 100 ? -13.084 18.579 28.071 1.00 63.72 100 ASP A CA 1
ATOM 803 C C . ASP A 1 100 ? -13.154 19.666 26.981 1.00 63.72 100 ASP A C 1
ATOM 805 O O . ASP A 1 100 ? -13.764 20.716 27.164 1.00 63.72 100 ASP A O 1
ATOM 809 N N . ASN A 1 101 ? -12.552 19.409 25.816 1.00 63.22 101 ASN A N 1
ATOM 810 C CA . ASN A 1 101 ? -12.587 20.291 24.647 1.00 63.22 101 ASN A CA 1
ATOM 811 C C . ASN A 1 101 ? -13.837 20.097 23.758 1.00 63.22 101 ASN A C 1
ATOM 813 O O . ASN A 1 101 ? -13.883 20.630 22.651 1.00 63.22 101 ASN A O 1
ATOM 817 N N . GLY A 1 102 ? -14.815 19.297 24.194 1.00 58.69 102 GLY A N 1
ATOM 818 C CA . GLY A 1 102 ? -16.045 18.992 23.458 1.00 58.69 102 GLY A CA 1
ATOM 819 C C . GLY A 1 102 ? -15.908 17.905 22.384 1.00 58.69 102 GLY A C 1
ATOM 820 O O . GLY A 1 102 ? -16.899 17.545 21.747 1.00 58.69 102 GLY A O 1
ATOM 821 N N . THR A 1 103 ? -14.714 17.343 22.177 1.00 63.62 103 THR A N 1
ATOM 822 C CA . THR A 1 103 ? -14.494 16.259 21.205 1.00 63.62 103 THR A CA 1
ATOM 823 C C . THR A 1 103 ? -14.935 14.922 21.797 1.00 63.62 103 THR A C 1
ATOM 825 O O . THR A 1 103 ? -14.612 14.608 22.938 1.00 63.62 103 THR A O 1
ATOM 828 N N . SER A 1 104 ? -15.663 14.108 21.029 1.00 64.50 104 SER A N 1
ATOM 829 C CA . SER A 1 104 ? -16.037 12.745 21.435 1.00 64.50 104 SER A CA 1
ATOM 830 C C . SER A 1 104 ? -15.128 11.719 20.771 1.00 64.50 104 SER A C 1
ATOM 832 O O . SER A 1 104 ? -14.928 11.765 19.556 1.00 64.50 104 SER A O 1
ATOM 834 N N . ILE A 1 105 ? -14.614 10.786 21.563 1.00 69.75 105 ILE A N 1
ATOM 835 C CA . ILE A 1 105 ? -13.679 9.742 21.137 1.00 69.75 105 ILE A CA 1
ATOM 836 C C . ILE A 1 105 ? -14.272 8.370 21.450 1.00 69.75 105 ILE A C 1
ATOM 838 O O . ILE A 1 105 ? -14.997 8.194 22.432 1.00 69.75 105 ILE A O 1
ATOM 842 N N . LEU A 1 106 ? -13.961 7.378 20.618 1.00 69.31 106 LEU A N 1
ATOM 843 C CA . LEU A 1 106 ? -14.277 5.987 20.928 1.00 69.31 106 LEU A CA 1
ATOM 844 C C . LEU A 1 106 ? -13.119 5.364 21.706 1.00 69.31 106 LEU A C 1
ATOM 846 O O . LEU A 1 106 ? -11.977 5.389 21.242 1.00 69.31 106 LEU A O 1
ATOM 850 N N . ARG A 1 107 ? -13.419 4.745 22.847 1.00 67.62 107 ARG A N 1
ATOM 851 C CA . ARG A 1 107 ? -12.438 4.028 23.658 1.00 67.62 107 ARG A CA 1
ATOM 852 C C . ARG A 1 107 ? -12.757 2.532 23.717 1.00 67.62 107 ARG A C 1
ATOM 854 O O . ARG A 1 107 ? -13.879 2.181 24.069 1.00 67.62 107 ARG A O 1
ATOM 861 N N . PRO A 1 108 ? -11.804 1.631 23.423 1.00 66.69 108 PRO A N 1
ATOM 862 C CA . PRO A 1 108 ? -12.026 0.188 23.494 1.00 66.69 108 PRO A CA 1
ATOM 863 C C . PRO A 1 108 ? -12.395 -0.317 24.902 1.00 66.69 108 PRO A C 1
ATOM 865 O O . PRO A 1 108 ? -11.879 0.181 25.899 1.00 66.69 108 PRO A O 1
ATOM 868 N N . MET A 1 109 ? -13.273 -1.324 24.988 1.00 60.72 109 MET A N 1
ATOM 869 C CA . MET A 1 109 ? -13.792 -1.872 26.251 1.00 60.72 109 MET A CA 1
ATOM 870 C C . MET A 1 109 ? -12.938 -3.037 26.779 1.00 60.72 109 MET A C 1
ATOM 872 O O . MET A 1 109 ? -12.426 -3.856 26.013 1.00 60.72 109 MET A O 1
ATOM 876 N N . LYS A 1 110 ? -12.883 -3.178 28.110 1.00 56.00 110 LYS A N 1
ATOM 877 C CA . LYS A 1 110 ? -12.327 -4.332 28.831 1.00 56.00 110 LYS A CA 1
ATOM 878 C C . LYS A 1 110 ? -12.937 -5.668 28.381 1.00 56.00 110 LYS A C 1
ATOM 880 O O . LYS A 1 110 ? -14.156 -5.827 28.299 1.00 56.00 110 LYS A O 1
ATOM 885 N N . LEU A 1 111 ? -12.091 -6.680 28.184 1.00 48.66 111 LEU A N 1
ATOM 886 C CA . LEU A 1 111 ? -12.533 -8.068 28.007 1.00 48.66 111 LEU A CA 1
ATOM 887 C C . LEU A 1 111 ? -13.161 -8.591 29.316 1.00 48.66 111 LEU A C 1
ATOM 889 O O . LEU A 1 111 ? -12.569 -8.489 30.390 1.00 48.66 111 LEU A O 1
ATOM 893 N N . SER A 1 112 ? -14.344 -9.207 29.263 1.00 46.12 112 SER A N 1
ATOM 894 C CA . SER A 1 112 ? -15.010 -9.750 30.464 1.00 46.12 112 SER A CA 1
ATOM 895 C C . SER A 1 112 ? -14.202 -10.876 31.134 1.00 46.12 112 SER A C 1
ATOM 897 O O . SER A 1 112 ? -13.372 -11.530 30.499 1.00 46.12 112 SER A O 1
ATOM 899 N N . LYS A 1 113 ? -14.472 -11.173 32.418 1.00 42.97 113 LYS A N 1
ATOM 900 C CA . LYS A 1 113 ? -13.846 -12.305 33.143 1.00 42.97 113 LYS A CA 1
ATOM 901 C C . LYS A 1 113 ? -14.082 -13.650 32.440 1.00 42.97 113 LYS A C 1
ATOM 903 O O . LYS A 1 113 ? -13.195 -14.500 32.424 1.00 42.97 113 LYS A O 1
ATOM 908 N N . MET A 1 114 ? -15.251 -13.824 31.818 1.00 42.28 114 MET A N 1
ATOM 909 C CA . MET A 1 114 ? -15.583 -15.018 31.035 1.00 42.28 114 MET A CA 1
ATOM 910 C C . MET A 1 114 ? -14.779 -15.094 29.736 1.00 42.28 114 MET A C 1
ATOM 912 O O . MET A 1 114 ? -14.270 -16.162 29.411 1.00 42.28 114 MET A O 1
ATOM 916 N N . GLN A 1 115 ? -14.578 -13.970 29.043 1.00 40.62 115 GLN A N 1
ATOM 917 C CA . GLN A 1 115 ? -13.727 -13.903 27.849 1.00 40.62 115 GLN A CA 1
ATOM 918 C C . GLN A 1 115 ? -12.247 -14.106 28.191 1.00 40.62 115 GLN A C 1
ATOM 920 O O . GLN A 1 115 ? -11.565 -14.847 27.493 1.00 40.62 115 GLN A O 1
ATOM 925 N N . HIS A 1 116 ? -11.766 -13.559 29.310 1.00 51.81 116 HIS A N 1
ATOM 926 C CA . HIS A 1 116 ? -10.428 -13.845 29.835 1.00 51.81 116 HIS A CA 1
ATOM 927 C C . HIS A 1 116 ? -10.246 -15.329 30.161 1.00 51.81 116 HIS A C 1
ATOM 929 O O . HIS A 1 116 ? -9.230 -15.922 29.801 1.00 51.81 116 HIS A O 1
ATOM 935 N N . LYS A 1 117 ? -11.227 -15.951 30.827 1.00 51.22 117 LYS A N 1
ATOM 936 C CA . LYS A 1 117 ? -11.191 -17.381 31.158 1.00 51.22 117 LYS A CA 1
ATOM 937 C C . LYS A 1 117 ? -11.256 -18.244 29.897 1.00 51.22 117 LYS A C 1
ATOM 939 O O . LYS A 1 117 ? -10.517 -19.219 29.809 1.00 51.22 117 LYS A O 1
ATOM 944 N N . TYR A 1 118 ? -12.071 -17.859 28.916 1.00 45.75 118 TYR A N 1
ATOM 945 C CA . TYR A 1 118 ? -12.161 -18.504 27.607 1.00 45.75 118 TYR A CA 1
ATOM 946 C C . TYR A 1 118 ? -10.833 -18.411 26.844 1.00 45.75 118 TYR A C 1
ATOM 948 O O . TYR A 1 118 ? -10.279 -19.440 26.478 1.00 45.75 118 TYR A O 1
ATOM 956 N N . LEU A 1 119 ? -10.251 -17.215 26.702 1.00 46.31 119 LEU A N 1
ATOM 957 C CA . LEU A 1 119 ? -8.966 -17.004 26.026 1.00 46.31 119 LEU A CA 1
ATOM 958 C C . LEU A 1 119 ? -7.802 -17.702 26.750 1.00 46.31 119 LEU A C 1
ATOM 960 O O . LEU A 1 119 ? -6.954 -18.299 26.092 1.00 46.31 119 LEU A O 1
ATOM 964 N N . LYS A 1 120 ? -7.769 -17.703 28.094 1.00 55.84 120 LYS A N 1
ATOM 965 C CA . LYS A 1 120 ? -6.775 -18.465 28.879 1.00 55.84 120 LYS A CA 1
ATOM 966 C C . LYS A 1 120 ? -6.940 -19.976 28.711 1.00 55.84 120 LYS A C 1
ATOM 968 O O . LYS A 1 120 ? -5.938 -20.670 28.560 1.00 55.84 120 LYS A O 1
ATOM 973 N N . LYS A 1 121 ? -8.179 -20.482 28.715 1.00 58.78 121 LYS A N 1
ATOM 974 C CA . LYS A 1 121 ? -8.486 -21.897 28.461 1.00 58.78 121 LYS A CA 1
ATOM 975 C C . LYS A 1 121 ? -8.036 -22.298 27.052 1.00 58.78 121 LYS A C 1
ATOM 977 O O . LYS A 1 121 ? -7.295 -23.264 26.926 1.00 58.78 121 LYS A O 1
ATOM 982 N N . ARG A 1 122 ? -8.338 -21.488 26.032 1.00 48.41 122 ARG A N 1
ATOM 983 C CA . ARG A 1 122 ? -7.922 -21.742 24.642 1.00 48.41 122 ARG A CA 1
ATOM 984 C C . ARG A 1 122 ? -6.413 -21.630 24.426 1.00 48.41 122 ARG A C 1
ATOM 986 O O . ARG A 1 122 ? -5.863 -22.461 23.723 1.00 48.41 122 ARG A O 1
ATOM 993 N N . LYS A 1 123 ? -5.718 -20.679 25.068 1.00 52.81 123 LYS A N 1
ATOM 994 C CA . LYS A 1 123 ? -4.239 -20.603 25.053 1.00 52.81 123 LYS A CA 1
ATOM 995 C C . LYS A 1 123 ? -3.593 -21.829 25.711 1.00 52.81 123 LYS A C 1
ATOM 997 O O . LYS A 1 123 ? -2.534 -22.267 25.273 1.00 52.81 123 LYS A O 1
ATOM 1002 N N . LYS A 1 124 ? -4.213 -22.376 26.764 1.00 54.94 124 LYS A N 1
ATOM 1003 C CA . LYS A 1 124 ? -3.747 -23.597 27.437 1.00 54.94 124 LYS A CA 1
ATOM 1004 C C . LYS A 1 124 ? -3.987 -24.839 26.574 1.00 54.94 124 LYS A C 1
ATOM 1006 O O . LYS A 1 124 ? -3.089 -25.660 26.463 1.00 54.94 124 LYS A O 1
ATOM 1011 N N . GLU A 1 125 ? -5.145 -24.926 25.927 1.00 46.44 125 GLU A N 1
ATOM 1012 C CA . GLU A 1 125 ? -5.490 -25.998 24.982 1.00 46.44 125 GLU A CA 1
ATOM 1013 C C . GLU A 1 125 ? -4.611 -25.952 23.716 1.00 46.44 125 GLU A C 1
ATOM 1015 O O . GLU A 1 125 ? -4.110 -26.987 23.289 1.00 46.44 125 GLU A O 1
ATOM 1020 N N . ALA A 1 126 ? -4.315 -24.758 23.188 1.00 44.41 126 ALA A N 1
ATOM 1021 C CA . ALA A 1 126 ? -3.420 -24.552 22.043 1.00 44.41 126 ALA A CA 1
ATOM 1022 C C . ALA A 1 126 ? -1.946 -24.875 22.348 1.00 44.41 126 ALA A C 1
ATOM 1024 O O . ALA A 1 126 ? -1.212 -25.291 21.464 1.00 44.41 126 ALA A O 1
ATOM 1025 N N . LYS A 1 127 ? -1.501 -24.730 23.605 1.00 50.75 127 LYS A N 1
ATOM 1026 C CA . LYS A 1 127 ? -0.162 -25.176 24.037 1.00 50.75 127 LYS A CA 1
ATOM 1027 C C . LYS A 1 127 ? -0.051 -26.691 24.218 1.00 50.75 127 LYS A C 1
ATOM 1029 O O . LYS A 1 127 ? 1.060 -27.201 24.307 1.00 50.75 127 LYS A O 1
ATOM 1034 N N . GLN A 1 128 ? -1.176 -27.390 24.354 1.00 48.47 128 GLN A N 1
ATOM 1035 C CA . GLN A 1 128 ? -1.213 -28.807 24.720 1.00 48.47 128 GLN A CA 1
ATOM 1036 C C . GLN A 1 128 ? -1.452 -29.725 23.514 1.00 48.47 128 GLN A C 1
ATOM 1038 O O . GLN A 1 128 ? -1.158 -30.914 23.583 1.00 48.47 128 GLN A O 1
ATOM 1043 N N . CYS A 1 129 ? -1.918 -29.172 22.395 1.00 37.28 129 CYS A N 1
ATOM 1044 C CA . CYS A 1 129 ? -2.011 -29.857 21.118 1.00 37.28 129 CYS A CA 1
ATOM 1045 C C . CYS A 1 129 ? -1.110 -29.117 20.122 1.00 37.28 129 CYS A C 1
ATOM 1047 O O . CYS A 1 129 ? -1.435 -28.008 19.716 1.00 37.28 129 CYS A O 1
ATOM 1049 N N . ASN A 1 130 ? 0.006 -29.720 19.704 1.00 49.03 130 ASN A N 1
ATOM 1050 C CA . ASN A 1 130 ? 0.869 -29.208 18.623 1.00 49.03 130 ASN A CA 1
ATOM 1051 C C . ASN A 1 130 ? 0.184 -29.260 17.235 1.00 49.03 130 ASN A C 1
ATOM 1053 O O . ASN A 1 130 ? 0.842 -29.391 16.207 1.00 49.03 130 ASN A O 1
ATOM 1057 N N . GLN A 1 131 ? -1.146 -29.193 17.188 1.00 37.75 131 GLN A N 1
ATOM 1058 C CA . GLN A 1 131 ? -1.932 -29.196 15.969 1.00 37.75 131 GLN A CA 1
ATOM 1059 C C . GLN A 1 131 ? -3.061 -28.169 16.058 1.00 37.75 131 GLN A C 1
ATOM 1061 O O . GLN A 1 131 ? -3.931 -28.223 16.926 1.00 37.75 131 GLN A O 1
ATOM 1066 N N . ALA A 1 132 ? -3.025 -27.281 15.064 1.00 39.78 132 ALA A N 1
ATOM 1067 C CA . ALA A 1 132 ? -4.104 -26.444 14.566 1.00 39.78 132 ALA A CA 1
ATOM 1068 C C . ALA A 1 132 ? -4.526 -25.248 15.439 1.00 39.78 132 ALA A C 1
ATOM 1070 O O . ALA A 1 132 ? -5.643 -25.152 15.948 1.00 39.78 132 ALA A O 1
ATOM 1071 N N . GLU A 1 133 ? -3.674 -24.226 15.378 1.00 41.06 133 GLU A N 1
ATOM 1072 C CA . GLU A 1 133 ? -3.954 -22.777 15.384 1.00 41.06 133 GLU A CA 1
ATOM 1073 C C . GLU A 1 133 ? -5.055 -22.318 14.379 1.00 41.06 133 GLU A C 1
ATOM 1075 O O . GLU A 1 133 ? -5.114 -21.161 13.980 1.00 41.06 133 GLU A O 1
ATOM 1080 N N . SER A 1 134 ? -5.950 -23.208 13.941 1.00 39.91 134 SER A N 1
ATOM 1081 C CA . SER A 1 134 ? -6.636 -23.122 12.645 1.00 39.91 134 SER A CA 1
ATOM 1082 C C . SER A 1 134 ? -8.093 -22.641 12.688 1.00 39.91 134 SER A C 1
ATOM 1084 O O . SER A 1 134 ? -8.749 -22.662 11.653 1.00 39.91 134 SER A O 1
ATOM 1086 N N . ALA A 1 135 ? -8.650 -22.246 13.837 1.00 36.97 135 ALA A N 1
ATOM 1087 C CA . ALA A 1 135 ? -10.097 -21.962 13.909 1.00 36.97 135 ALA A CA 1
ATOM 1088 C C . ALA A 1 135 ? -10.490 -20.576 14.448 1.00 36.97 135 ALA A C 1
ATOM 1090 O O . ALA A 1 135 ? -11.671 -20.246 14.443 1.00 36.97 135 ALA A O 1
ATOM 1091 N N . LEU A 1 136 ? -9.539 -19.761 14.919 1.00 37.12 136 LEU A N 1
ATOM 1092 C CA . LEU A 1 136 ? -9.792 -18.365 15.338 1.00 37.12 136 LEU A CA 1
ATOM 1093 C C . LEU A 1 136 ? -8.691 -17.385 14.903 1.00 37.12 136 LEU A C 1
ATOM 1095 O O . LEU A 1 136 ? -8.785 -16.192 15.180 1.00 37.12 136 LEU A O 1
ATOM 1099 N N . VAL A 1 137 ? -7.660 -17.887 14.223 1.00 40.00 137 VAL A N 1
ATOM 1100 C CA . VAL A 1 137 ? -6.814 -17.087 13.349 1.00 40.00 137 VAL A CA 1
ATOM 1101 C C . VAL A 1 137 ? -7.529 -17.154 12.004 1.00 40.00 137 VAL A C 1
ATOM 1103 O O . VAL A 1 137 ? -7.433 -18.162 11.310 1.00 40.00 137 VAL A O 1
ATOM 1106 N N . GLU A 1 138 ? -8.315 -16.135 11.652 1.00 42.28 138 GLU A N 1
ATOM 1107 C CA . GLU A 1 138 ? -8.434 -15.785 10.232 1.00 42.28 138 GLU A CA 1
ATOM 1108 C C . GLU A 1 138 ? -6.992 -15.712 9.744 1.00 42.28 138 GLU A C 1
ATOM 1110 O O . GLU A 1 138 ? -6.240 -14.864 10.227 1.00 42.28 138 GLU A O 1
ATOM 1115 N N . ALA A 1 139 ? -6.568 -16.727 8.985 1.00 47.25 139 ALA A N 1
ATOM 1116 C CA . ALA A 1 139 ? -5.172 -16.981 8.677 1.00 47.25 139 ALA A CA 1
ATOM 1117 C C . ALA A 1 139 ? -4.541 -15.668 8.218 1.00 47.25 139 ALA A C 1
ATOM 1119 O O . ALA A 1 139 ? -4.915 -15.140 7.170 1.00 47.25 139 ALA A O 1
ATOM 1120 N N . LEU A 1 140 ? -3.647 -15.107 9.042 1.00 50.78 140 LEU A N 1
ATOM 1121 C CA . LEU A 1 140 ? -2.875 -13.939 8.645 1.00 50.78 140 LEU A CA 1
ATOM 1122 C C . LEU A 1 140 ? -2.296 -14.258 7.272 1.00 50.78 140 LEU A C 1
ATOM 1124 O O . LEU A 1 140 ? -1.777 -15.360 7.071 1.00 50.78 140 LEU A O 1
ATOM 1128 N N . VAL A 1 141 ? -2.430 -13.321 6.333 1.00 62.22 141 VAL A N 1
ATOM 1129 C CA . VAL A 1 141 ? -1.830 -13.469 5.007 1.00 62.22 141 VAL A CA 1
ATOM 1130 C C . VAL A 1 141 ? -0.379 -13.924 5.188 1.00 62.22 141 VAL A C 1
ATOM 1132 O O . VAL A 1 141 ? 0.344 -13.278 5.955 1.00 62.22 141 VAL A O 1
ATOM 1135 N N . PRO A 1 142 ? 0.039 -15.045 4.568 1.00 75.25 142 PRO A N 1
ATOM 1136 C CA . PRO A 1 142 ? 1.395 -15.552 4.707 1.00 75.25 142 PRO A CA 1
ATOM 1137 C C . PRO A 1 142 ? 2.409 -14.444 4.422 1.00 75.25 142 PRO A C 1
ATOM 1139 O O . PRO A 1 142 ? 2.358 -13.803 3.373 1.00 75.25 142 PRO A O 1
ATOM 1142 N N . GLN A 1 143 ? 3.305 -14.194 5.376 1.00 80.44 143 GLN A N 1
ATOM 1143 C CA . GLN A 1 143 ? 4.326 -13.159 5.252 1.00 80.44 143 GLN A CA 1
ATOM 1144 C C . GLN A 1 143 ? 5.673 -13.799 4.958 1.00 80.44 143 GLN A C 1
ATOM 1146 O O . GLN A 1 143 ? 6.096 -14.719 5.657 1.00 80.44 143 GLN A O 1
ATOM 1151 N N . VAL A 1 144 ? 6.370 -13.261 3.964 1.00 84.06 144 VAL A N 1
ATOM 1152 C CA . VAL A 1 144 ? 7.744 -13.647 3.648 1.00 84.06 144 VAL A CA 1
ATOM 1153 C C . VAL A 1 144 ? 8.651 -12.471 4.002 1.00 84.06 144 VAL A C 1
ATOM 1155 O O . VAL A 1 144 ? 8.567 -11.408 3.392 1.00 84.06 144 VAL A O 1
ATOM 1158 N N . GLN A 1 145 ? 9.493 -12.639 5.024 1.00 86.69 145 GLN A N 1
ATOM 1159 C CA . GLN A 1 145 ? 10.408 -11.597 5.504 1.00 86.69 145 GLN A CA 1
ATOM 1160 C C . GLN A 1 145 ? 11.754 -11.694 4.788 1.00 86.69 145 GLN A C 1
ATOM 1162 O O . GLN A 1 145 ? 12.712 -12.268 5.297 1.00 86.69 145 GLN A O 1
ATOM 1167 N N . THR A 1 146 ? 11.814 -11.158 3.577 1.00 88.75 146 THR A N 1
ATOM 1168 C CA . THR A 1 146 ? 13.024 -11.169 2.751 1.00 88.75 146 THR A CA 1
ATOM 1169 C C . THR A 1 146 ? 13.010 -9.994 1.777 1.00 88.75 146 THR A C 1
ATOM 1171 O O . THR A 1 146 ? 11.973 -9.361 1.567 1.00 88.75 146 THR A O 1
ATOM 1174 N N . LEU A 1 147 ? 14.160 -9.693 1.177 1.00 89.81 147 LEU A N 1
ATOM 1175 C CA . LEU A 1 147 ? 14.278 -8.639 0.180 1.00 89.81 147 LEU A CA 1
ATOM 1176 C C . LEU A 1 147 ? 13.597 -9.078 -1.119 1.00 89.81 147 LEU A C 1
ATOM 1178 O O . LEU A 1 147 ? 14.073 -9.989 -1.789 1.00 89.81 147 LEU A O 1
ATOM 1182 N N . PHE A 1 148 ? 12.506 -8.411 -1.486 1.00 92.75 148 PHE A N 1
ATOM 1183 C CA . PHE A 1 148 ? 11.806 -8.666 -2.740 1.00 92.75 148 PHE A CA 1
ATOM 1184 C C . PHE A 1 148 ? 12.582 -8.055 -3.915 1.00 92.75 148 PHE A C 1
ATOM 1186 O O . PHE A 1 148 ? 12.817 -6.850 -3.935 1.00 92.75 148 PHE A O 1
ATOM 1193 N N . ASN A 1 149 ? 13.016 -8.876 -4.875 1.00 91.94 149 ASN A N 1
ATOM 1194 C CA . ASN A 1 149 ? 13.779 -8.456 -6.057 1.00 91.94 149 ASN A CA 1
ATOM 1195 C C . ASN A 1 149 ? 13.759 -9.547 -7.144 1.00 91.94 149 ASN A C 1
ATOM 1197 O O . ASN A 1 149 ? 13.199 -10.622 -6.960 1.00 91.94 149 ASN A O 1
ATOM 1201 N N . THR A 1 150 ? 14.388 -9.295 -8.290 1.00 90.19 150 THR A N 1
ATOM 1202 C CA . THR A 1 150 ? 14.474 -10.269 -9.392 1.00 90.19 150 THR A CA 1
ATOM 1203 C C . THR A 1 150 ? 15.578 -11.320 -9.245 1.00 90.19 150 THR A C 1
ATOM 1205 O O . THR A 1 150 ? 15.669 -12.191 -10.118 1.00 90.19 150 THR A O 1
ATOM 1208 N N . GLY A 1 151 ? 16.438 -11.195 -8.229 1.00 91.12 151 GLY A N 1
ATOM 1209 C CA . GLY A 1 151 ? 17.614 -12.035 -7.984 1.00 91.12 151 GLY A CA 1
ATOM 1210 C C . GLY A 1 151 ? 17.366 -13.011 -6.829 1.00 91.12 151 GLY A C 1
ATOM 1211 O O . GLY A 1 151 ? 16.534 -13.900 -7.008 1.00 91.12 151 GLY A O 1
ATOM 1212 N N . PRO A 1 152 ? 17.999 -12.832 -5.646 1.00 89.00 152 PRO A N 1
ATOM 1213 C CA . PRO A 1 152 ? 17.914 -13.774 -4.523 1.00 89.00 152 PRO A CA 1
ATOM 1214 C C . PRO A 1 152 ? 16.497 -14.216 -4.142 1.00 89.00 152 PRO A C 1
ATOM 1216 O O . PRO A 1 152 ? 16.296 -15.347 -3.710 1.00 89.00 152 PRO A O 1
ATOM 1219 N N . PHE A 1 153 ? 15.498 -13.341 -4.306 1.00 91.94 153 PHE A N 1
ATOM 1220 C CA . PHE A 1 153 ? 14.112 -13.701 -4.022 1.00 91.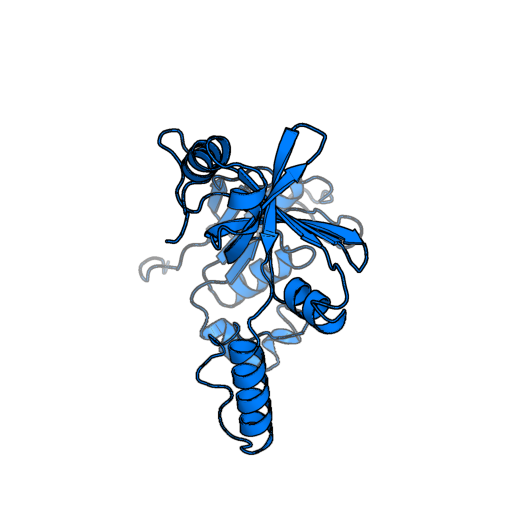94 153 PHE A CA 1
ATOM 1221 C C . PHE A 1 153 ? 13.561 -14.751 -4.990 1.00 91.94 153 PHE A C 1
ATOM 1223 O O . PHE A 1 153 ? 12.909 -15.690 -4.553 1.00 91.94 153 PHE A O 1
ATOM 1230 N N . LEU A 1 154 ? 13.809 -14.595 -6.294 1.00 91.94 154 LEU A N 1
ATOM 1231 C CA . LEU A 1 154 ? 13.308 -15.505 -7.329 1.00 91.94 154 LEU A CA 1
ATOM 1232 C C . LEU A 1 154 ? 14.188 -16.747 -7.521 1.00 91.94 154 LEU A C 1
ATOM 1234 O O . LEU A 1 154 ? 13.753 -17.694 -8.170 1.00 91.94 154 LEU A O 1
ATOM 1238 N N . GLU A 1 155 ? 15.414 -16.748 -6.997 1.00 92.50 155 GLU A N 1
ATOM 1239 C CA . GLU A 1 155 ? 16.281 -17.934 -6.974 1.00 92.50 155 GLU A CA 1
ATOM 1240 C C . GLU A 1 155 ? 15.767 -19.003 -5.999 1.00 92.50 155 GLU A C 1
ATOM 1242 O O . GLU A 1 155 ? 15.959 -20.197 -6.228 1.00 92.50 155 GLU A O 1
ATOM 1247 N N . ASP A 1 156 ? 15.065 -18.593 -4.939 1.00 92.94 156 ASP A N 1
ATOM 1248 C CA . ASP A 1 156 ? 14.360 -19.518 -4.059 1.00 92.94 156 ASP A CA 1
ATOM 1249 C C . ASP A 1 156 ? 13.101 -20.061 -4.755 1.00 92.94 156 ASP A C 1
ATOM 1251 O O . ASP A 1 156 ? 12.179 -19.320 -5.111 1.00 92.94 156 ASP A O 1
ATOM 1255 N N . ALA A 1 157 ? 13.051 -21.384 -4.931 1.00 90.56 157 ALA A N 1
ATOM 1256 C CA . ALA A 1 157 ? 11.968 -22.057 -5.642 1.00 90.56 157 ALA A CA 1
ATOM 1257 C C . ALA A 1 157 ? 10.590 -21.850 -4.989 1.00 90.56 157 ALA A C 1
ATOM 1259 O O . ALA A 1 157 ? 9.591 -21.739 -5.703 1.00 90.56 157 ALA A O 1
ATOM 1260 N N . ASN A 1 158 ? 10.520 -21.756 -3.656 1.00 91.31 158 ASN A N 1
ATOM 1261 C CA . ASN A 1 158 ? 9.258 -21.530 -2.953 1.00 91.31 158 ASN A CA 1
ATOM 1262 C C . ASN A 1 158 ? 8.758 -20.105 -3.209 1.00 91.31 158 ASN A C 1
ATOM 1264 O O . ASN A 1 158 ? 7.587 -19.905 -3.525 1.00 91.31 158 ASN A O 1
ATOM 1268 N N . ASN A 1 159 ? 9.650 -19.116 -3.140 1.00 91.56 159 ASN A N 1
ATOM 1269 C CA . ASN A 1 159 ? 9.313 -17.716 -3.405 1.00 91.56 159 ASN A CA 1
ATOM 1270 C C . ASN A 1 159 ? 8.918 -17.481 -4.868 1.00 91.56 159 ASN A C 1
ATOM 1272 O O . ASN A 1 159 ? 7.922 -16.809 -5.145 1.00 91.56 159 ASN A O 1
ATOM 1276 N N . ALA A 1 160 ? 9.647 -18.078 -5.812 1.00 91.00 160 ALA A N 1
ATOM 1277 C CA . ALA A 1 160 ? 9.288 -18.034 -7.224 1.00 91.00 160 ALA A CA 1
ATOM 1278 C C . ALA A 1 160 ? 7.899 -18.646 -7.465 1.00 91.00 160 ALA A C 1
ATOM 1280 O O . ALA A 1 160 ? 7.083 -18.083 -8.200 1.00 91.00 160 ALA A O 1
ATOM 1281 N N . GLN A 1 161 ? 7.598 -19.772 -6.809 1.00 91.75 161 GLN A N 1
ATOM 1282 C CA . GLN A 1 161 ? 6.284 -20.400 -6.886 1.00 91.75 161 GLN A CA 1
ATOM 1283 C C . GLN A 1 161 ? 5.181 -19.500 -6.309 1.00 91.75 161 GLN A C 1
ATOM 1285 O O . GLN A 1 161 ? 4.123 -19.394 -6.931 1.00 91.75 161 GLN A O 1
ATOM 1290 N N . LEU A 1 162 ? 5.423 -18.806 -5.191 1.00 91.25 162 LEU A N 1
ATOM 1291 C CA . LEU A 1 162 ? 4.464 -17.853 -4.616 1.00 91.25 162 LEU A CA 1
ATOM 1292 C C . LEU A 1 162 ? 4.092 -16.752 -5.616 1.00 91.25 162 LEU A C 1
ATOM 1294 O O . LEU A 1 162 ? 2.910 -16.484 -5.833 1.00 91.25 162 LEU A O 1
ATOM 1298 N N . VAL A 1 163 ? 5.082 -16.152 -6.280 1.00 92.31 163 VAL A N 1
ATOM 1299 C CA . VAL A 1 163 ? 4.818 -15.110 -7.286 1.00 92.31 163 VAL A CA 1
ATOM 1300 C C . VAL A 1 163 ? 4.112 -15.687 -8.511 1.00 92.31 163 VAL A C 1
ATOM 1302 O O . VAL A 1 163 ? 3.190 -15.070 -9.044 1.00 92.31 163 VAL A O 1
ATOM 1305 N N . ASN A 1 164 ? 4.480 -16.894 -8.941 1.00 90.75 164 ASN A N 1
ATOM 1306 C CA . ASN A 1 164 ? 3.817 -17.572 -10.055 1.00 90.75 164 ASN A CA 1
ATOM 1307 C C . ASN A 1 164 ? 2.355 -17.921 -9.761 1.00 90.75 164 ASN A C 1
ATOM 1309 O O . ASN A 1 164 ? 1.534 -17.896 -10.677 1.00 90.75 164 ASN A O 1
ATOM 1313 N N . GLN A 1 165 ? 2.007 -18.203 -8.510 1.00 92.19 165 GLN A N 1
ATOM 1314 C CA . GLN A 1 165 ? 0.625 -18.448 -8.098 1.00 92.19 165 GLN A CA 1
ATOM 1315 C C . GLN A 1 165 ? -0.166 -17.154 -7.876 1.00 92.19 165 GLN A C 1
ATOM 1317 O O . GLN A 1 165 ? -1.394 -17.175 -7.935 1.00 92.19 165 GLN A O 1
ATOM 1322 N N . ALA A 1 166 ? 0.507 -16.021 -7.665 1.00 91.56 166 ALA A N 1
ATOM 1323 C CA . ALA A 1 166 ? -0.156 -14.737 -7.496 1.00 91.56 166 ALA A CA 1
ATOM 1324 C C . ALA A 1 166 ? -0.855 -14.282 -8.789 1.00 91.56 166 ALA A C 1
ATOM 1326 O O . ALA A 1 166 ? -0.282 -14.320 -9.886 1.00 91.56 166 ALA A O 1
ATOM 1327 N N . SER A 1 167 ? -2.091 -13.800 -8.650 1.00 93.25 167 SER A N 1
ATOM 1328 C CA . SER A 1 167 ? -2.865 -13.206 -9.751 1.00 93.25 167 SER A CA 1
ATOM 1329 C C . SER A 1 167 ? -2.421 -11.779 -10.085 1.00 93.25 167 SER A C 1
ATOM 1331 O O . SER A 1 167 ? -2.645 -11.309 -11.197 1.00 93.25 167 SER A O 1
ATOM 1333 N N . LEU A 1 168 ? -1.826 -11.079 -9.115 1.00 93.94 168 LEU A N 1
ATOM 1334 C CA . LEU A 1 168 ? -1.470 -9.665 -9.188 1.00 93.94 168 LEU A CA 1
ATOM 1335 C C . LEU A 1 168 ? -0.328 -9.371 -8.210 1.00 93.94 168 LEU A C 1
ATOM 1337 O O . LEU A 1 168 ? -0.332 -9.885 -7.091 1.00 93.94 168 LEU A O 1
ATOM 1341 N N . LEU A 1 169 ? 0.592 -8.491 -8.602 1.00 95.44 169 LEU A N 1
ATOM 1342 C CA . LEU A 1 169 ? 1.520 -7.841 -7.678 1.00 95.44 169 LEU A CA 1
ATOM 1343 C C . LEU A 1 169 ? 1.027 -6.428 -7.340 1.00 95.44 169 LEU A C 1
ATOM 1345 O O . LEU A 1 169 ? 0.794 -5.614 -8.231 1.00 95.44 169 LEU A O 1
ATOM 1349 N N . LEU A 1 170 ? 0.844 -6.141 -6.052 1.00 94.94 170 LEU A N 1
ATOM 1350 C CA . LEU A 1 170 ? 0.295 -4.874 -5.565 1.00 94.94 170 LEU A CA 1
ATOM 1351 C C . LEU A 1 170 ? 1.309 -4.162 -4.665 1.00 94.94 170 LEU A C 1
ATOM 1353 O O . LEU A 1 170 ? 1.852 -4.772 -3.747 1.00 94.94 170 LEU A O 1
ATOM 1357 N N . GLY A 1 171 ? 1.515 -2.866 -4.891 1.00 93.44 171 GLY A N 1
ATOM 1358 C CA . GLY A 1 171 ? 2.332 -2.008 -4.037 1.00 93.44 171 GLY A CA 1
ATOM 1359 C C . GLY A 1 171 ? 1.620 -0.701 -3.701 1.00 93.44 171 GLY A C 1
ATOM 1360 O O . GLY A 1 171 ? 1.403 0.127 -4.578 1.00 93.44 171 GLY A O 1
ATOM 1361 N N . MET A 1 172 ? 1.289 -0.481 -2.431 1.00 90.69 172 MET A N 1
ATOM 1362 C CA . MET A 1 172 ? 0.672 0.763 -1.955 1.00 90.69 172 MET A CA 1
ATOM 1363 C C . MET A 1 172 ? 1.722 1.578 -1.209 1.00 90.69 172 MET A C 1
ATOM 1365 O O . MET A 1 172 ? 2.035 1.258 -0.067 1.00 90.69 172 MET A O 1
ATOM 1369 N N . HIS A 1 173 ? 2.306 2.572 -1.886 1.00 89.62 173 HIS A N 1
ATOM 1370 C CA . HIS A 1 173 ? 3.454 3.340 -1.389 1.00 89.62 173 HIS A CA 1
ATOM 1371 C C . HIS A 1 173 ? 4.635 2.447 -0.959 1.00 89.62 173 HIS A C 1
ATOM 1373 O O . HIS A 1 173 ? 5.101 2.550 0.176 1.00 89.62 173 HIS A O 1
ATOM 1379 N N . PRO A 1 174 ? 5.111 1.529 -1.828 1.00 87.12 174 PRO A N 1
ATOM 1380 C CA . PRO A 1 174 ? 6.187 0.613 -1.479 1.00 87.12 174 PRO A CA 1
ATOM 1381 C C . PRO A 1 174 ? 7.527 1.353 -1.528 1.00 87.12 174 PRO A C 1
ATOM 1383 O O . PRO A 1 174 ? 8.213 1.379 -2.560 1.00 87.12 174 PRO A O 1
ATOM 1386 N N . ASP A 1 175 ? 7.877 1.976 -0.405 1.00 85.69 175 ASP A N 1
ATOM 1387 C CA . ASP A 1 175 ? 9.160 2.642 -0.219 1.00 85.69 175 ASP A CA 1
ATOM 1388 C C . ASP A 1 175 ? 10.304 1.686 -0.582 1.00 85.69 175 ASP A C 1
ATOM 1390 O O . ASP A 1 175 ? 10.308 0.528 -0.168 1.00 85.69 175 ASP A O 1
ATOM 1394 N N . GLU A 1 176 ? 11.245 2.162 -1.405 1.00 85.38 176 GLU A N 1
ATOM 1395 C CA . GLU A 1 176 ? 12.426 1.435 -1.913 1.00 85.38 176 GLU A CA 1
ATOM 1396 C C . GLU A 1 176 ? 12.135 0.195 -2.789 1.00 85.38 176 GLU A C 1
ATOM 1398 O O . GLU A 1 176 ? 12.943 -0.147 -3.649 1.00 85.38 176 GLU A O 1
ATOM 1403 N N . ALA A 1 177 ? 10.963 -0.433 -2.666 1.00 89.75 177 ALA A N 1
ATOM 1404 C CA . ALA A 1 177 ? 10.576 -1.650 -3.380 1.00 89.75 177 ALA A CA 1
ATOM 1405 C C . ALA A 1 177 ? 9.769 -1.398 -4.667 1.00 89.75 177 ALA A C 1
ATOM 1407 O O . ALA A 1 177 ? 9.398 -2.349 -5.355 1.00 89.75 177 ALA A O 1
ATOM 1408 N N . THR A 1 178 ? 9.501 -0.133 -5.013 1.00 92.56 178 THR A N 1
ATOM 1409 C CA . THR A 1 178 ? 8.748 0.247 -6.225 1.00 92.56 178 THR A CA 1
ATOM 1410 C C . THR A 1 178 ? 9.319 -0.420 -7.483 1.00 92.56 178 THR A C 1
ATOM 1412 O O . THR A 1 178 ? 8.589 -1.105 -8.197 1.00 92.56 178 THR A O 1
ATOM 1415 N N . ASP A 1 179 ? 10.626 -0.290 -7.727 1.00 91.50 179 ASP A N 1
ATOM 1416 C CA . ASP A 1 179 ? 11.294 -0.896 -8.883 1.00 91.50 179 ASP A CA 1
ATOM 1417 C C . ASP A 1 179 ? 11.199 -2.411 -8.877 1.00 91.50 179 ASP A C 1
ATOM 1419 O O . ASP A 1 179 ? 10.821 -2.996 -9.885 1.00 91.50 179 ASP A O 1
ATOM 1423 N N . ALA A 1 180 ? 11.476 -3.030 -7.730 1.00 94.25 180 ALA A N 1
ATOM 1424 C CA . ALA A 1 180 ? 11.473 -4.476 -7.594 1.00 94.25 180 ALA A CA 1
ATOM 1425 C C . ALA A 1 180 ? 10.108 -5.085 -7.934 1.00 94.25 180 ALA A C 1
ATOM 1427 O O . ALA A 1 180 ? 10.051 -6.119 -8.598 1.00 94.25 180 ALA A O 1
ATOM 1428 N N . ILE A 1 181 ? 9.009 -4.436 -7.527 1.00 95.25 181 ILE A N 1
ATOM 1429 C CA . ILE A 1 181 ? 7.654 -4.880 -7.876 1.00 95.25 181 ILE A CA 1
ATOM 1430 C C . ILE A 1 181 ? 7.450 -4.851 -9.389 1.00 95.25 181 ILE A C 1
ATOM 1432 O O . ILE A 1 181 ? 6.998 -5.849 -9.953 1.00 95.25 181 ILE A O 1
ATOM 1436 N N . LEU A 1 182 ? 7.815 -3.750 -10.052 1.00 95.06 182 LEU A N 1
ATOM 1437 C CA . LEU A 1 182 ? 7.687 -3.632 -11.505 1.00 95.06 182 LEU A CA 1
ATOM 1438 C C . LEU A 1 182 ? 8.588 -4.635 -12.229 1.00 95.06 182 LEU A C 1
ATOM 1440 O O . LEU A 1 182 ? 8.127 -5.319 -13.137 1.00 95.06 182 LEU A O 1
ATOM 1444 N N . ASP A 1 183 ? 9.845 -4.762 -11.815 1.00 94.81 183 ASP A N 1
ATOM 1445 C CA . ASP A 1 183 ? 10.833 -5.603 -12.487 1.00 94.81 183 ASP A CA 1
ATOM 1446 C C . ASP A 1 183 ? 10.463 -7.088 -12.376 1.00 94.81 183 ASP A C 1
ATOM 1448 O O . ASP A 1 183 ? 10.516 -7.816 -13.368 1.00 94.81 183 ASP A O 1
ATOM 1452 N N . VAL A 1 184 ? 10.009 -7.542 -11.200 1.00 95.31 184 VAL A N 1
ATOM 1453 C CA . VAL A 1 184 ? 9.503 -8.912 -11.017 1.00 95.31 184 VAL A CA 1
ATOM 1454 C C . VAL A 1 184 ? 8.220 -9.130 -11.820 1.00 95.31 184 VAL A C 1
ATOM 1456 O O . VAL A 1 184 ? 8.089 -10.162 -12.483 1.00 95.31 184 V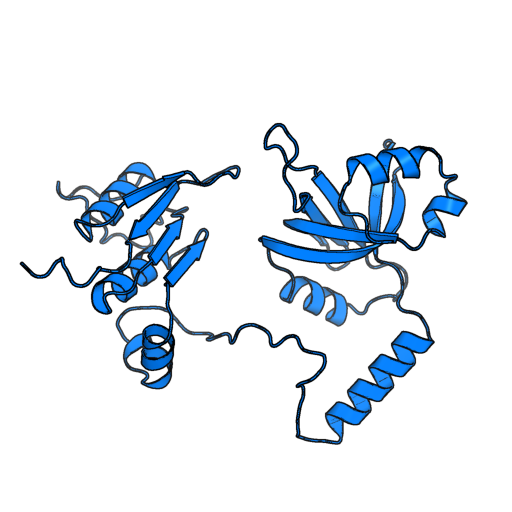AL A O 1
ATOM 1459 N N . ALA A 1 185 ? 7.292 -8.166 -11.814 1.00 94.88 185 ALA A N 1
ATOM 1460 C CA . ALA A 1 185 ? 6.049 -8.272 -12.570 1.00 94.88 185 ALA A CA 1
ATOM 1461 C C . ALA A 1 185 ? 6.297 -8.362 -14.080 1.00 94.88 185 ALA A C 1
ATOM 1463 O O . ALA A 1 185 ? 5.727 -9.217 -14.755 1.00 94.88 185 ALA A O 1
ATOM 1464 N N . ILE A 1 186 ? 7.180 -7.516 -14.613 1.00 93.69 186 ILE A N 1
ATOM 1465 C CA . ILE A 1 186 ? 7.551 -7.507 -16.029 1.00 93.69 186 ILE A CA 1
ATOM 1466 C C . ILE A 1 186 ? 8.262 -8.814 -16.391 1.00 93.69 186 ILE A C 1
ATOM 1468 O O . ILE A 1 186 ? 7.855 -9.463 -17.354 1.00 93.69 186 ILE A O 1
ATOM 1472 N N . LYS A 1 187 ? 9.249 -9.243 -15.589 1.00 92.62 187 LYS A N 1
ATOM 1473 C CA . LYS A 1 187 ? 10.018 -10.481 -15.809 1.00 92.62 187 LYS A CA 1
ATOM 1474 C C . LYS A 1 187 ? 9.135 -11.730 -15.853 1.00 92.62 187 LYS A C 1
ATOM 1476 O O . LYS A 1 187 ? 9.392 -12.619 -16.656 1.00 92.62 187 LYS A O 1
ATOM 1481 N N . LEU A 1 188 ? 8.112 -11.805 -15.001 1.00 91.69 188 LEU A N 1
ATOM 1482 C CA . LEU A 1 188 ? 7.215 -12.964 -14.901 1.00 91.69 188 LEU A CA 1
ATOM 1483 C C . LEU A 1 188 ? 5.899 -12.791 -15.674 1.00 91.69 188 LEU A C 1
ATOM 1485 O O . LEU A 1 188 ? 5.009 -13.632 -15.559 1.00 91.69 188 LEU A O 1
ATOM 1489 N N . GLY A 1 189 ? 5.743 -11.700 -16.431 1.00 91.75 189 GLY A N 1
ATOM 1490 C CA . GLY A 1 189 ? 4.511 -11.413 -17.172 1.00 91.75 189 GLY A CA 1
ATOM 1491 C C . GLY A 1 189 ? 3.276 -11.250 -16.277 1.00 91.75 189 GLY A C 1
ATOM 1492 O O . GLY A 1 189 ? 2.158 -11.522 -16.710 1.00 91.75 189 GLY A O 1
ATOM 1493 N N . LYS A 1 190 ? 3.459 -10.837 -15.018 1.00 93.94 190 LYS A N 1
ATOM 1494 C CA . LYS A 1 190 ? 2.375 -10.681 -14.050 1.00 93.94 190 LYS A CA 1
ATOM 1495 C C . LYS A 1 190 ? 1.690 -9.322 -14.190 1.00 93.94 190 LYS A C 1
ATOM 1497 O O . LYS A 1 190 ? 2.370 -8.307 -14.369 1.00 93.94 190 LYS A O 1
ATOM 1502 N N . PRO A 1 191 ? 0.353 -9.273 -14.054 1.00 95.94 191 PRO A N 1
ATOM 1503 C CA . PRO A 1 191 ? -0.341 -8.020 -13.807 1.00 95.94 191 PRO A CA 1
ATOM 1504 C C . PRO A 1 191 ? 0.221 -7.358 -12.550 1.00 95.94 191 PRO A C 1
ATOM 1506 O O . PRO A 1 191 ? 0.578 -8.047 -11.586 1.00 95.94 191 PRO A O 1
ATOM 1509 N N . PHE A 1 192 ? 0.241 -6.029 -12.526 1.00 96.81 192 PHE A N 1
ATOM 1510 C CA . PHE A 1 192 ? 0.615 -5.291 -11.322 1.00 96.81 192 PHE A CA 1
ATOM 1511 C C . PHE A 1 192 ? -0.148 -3.979 -11.179 1.00 96.81 192 PHE A C 1
ATOM 1513 O O . PHE A 1 192 ? -0.659 -3.444 -12.161 1.00 96.81 192 PHE A O 1
ATOM 1520 N N . ALA A 1 193 ? -0.186 -3.458 -9.955 1.00 96.88 193 ALA A N 1
ATOM 1521 C CA . ALA A 1 193 ? -0.625 -2.105 -9.636 1.00 96.88 193 ALA A CA 1
ATOM 1522 C C . ALA A 1 193 ? 0.263 -1.533 -8.523 1.00 96.88 193 ALA A C 1
ATOM 1524 O O . ALA A 1 193 ? 0.410 -2.145 -7.466 1.00 96.88 193 ALA A O 1
ATOM 1525 N N . VAL A 1 194 ? 0.878 -0.376 -8.753 1.00 97.06 194 VAL A N 1
ATOM 1526 C CA . VAL A 1 194 ? 1.817 0.248 -7.818 1.00 97.06 194 VAL A CA 1
ATOM 1527 C C . VAL A 1 194 ? 1.548 1.740 -7.698 1.00 97.06 194 VAL A C 1
ATOM 1529 O O . VAL A 1 194 ? 1.455 2.442 -8.699 1.00 97.06 194 VAL A O 1
ATOM 1532 N N . VAL A 1 195 ? 1.456 2.234 -6.466 1.00 95.25 195 VAL A N 1
ATOM 1533 C CA . VAL A 1 195 ? 1.367 3.662 -6.148 1.00 95.25 195 VAL A CA 1
ATOM 1534 C C . VAL A 1 195 ? 2.751 4.154 -5.721 1.00 95.25 195 VAL A C 1
ATOM 1536 O O . VAL A 1 195 ? 3.134 3.927 -4.570 1.00 95.25 195 VAL A O 1
ATOM 1539 N N . PRO A 1 196 ? 3.534 4.795 -6.606 1.00 92.75 196 PRO A N 1
ATOM 1540 C CA . PRO A 1 196 ? 4.820 5.365 -6.224 1.00 92.75 196 PRO A CA 1
ATOM 1541 C C . PRO A 1 196 ? 4.639 6.551 -5.259 1.00 92.75 196 PRO A C 1
ATOM 1543 O O . PRO A 1 196 ? 3.716 7.354 -5.388 1.00 92.75 196 PRO A O 1
ATOM 1546 N N . CYS A 1 197 ? 5.549 6.690 -4.296 1.00 86.06 197 CYS A N 1
ATOM 1547 C CA . CYS A 1 197 ? 5.553 7.768 -3.294 1.00 86.06 197 CYS A CA 1
ATOM 1548 C C . CYS A 1 197 ? 6.859 8.568 -3.307 1.00 86.06 197 CYS A C 1
ATOM 1550 O O . CYS A 1 197 ? 6.839 9.796 -3.425 1.00 86.06 197 CYS A O 1
ATOM 1552 N N . CYS A 1 198 ? 7.985 7.866 -3.184 1.00 86.31 198 CYS A N 1
ATOM 1553 C CA . CYS A 1 198 ? 9.276 8.429 -2.819 1.00 86.31 198 CYS A CA 1
ATOM 1554 C C . CYS A 1 198 ? 10.327 8.182 -3.909 1.00 86.31 198 CYS A C 1
ATOM 1556 O O . CYS A 1 198 ? 10.508 7.065 -4.388 1.00 86.31 198 CYS A O 1
ATOM 1558 N N . VAL A 1 199 ? 11.053 9.240 -4.282 1.00 84.94 199 VAL A N 1
ATOM 1559 C CA . VAL A 1 199 ? 12.044 9.198 -5.371 1.00 84.94 199 VAL A CA 1
ATOM 1560 C C . VAL A 1 199 ? 13.351 8.544 -4.947 1.00 84.94 199 VAL A C 1
ATOM 1562 O O . VAL A 1 199 ? 13.987 7.898 -5.767 1.00 84.94 199 VAL A O 1
ATOM 1565 N N . PHE A 1 200 ? 13.768 8.705 -3.688 1.00 84.06 200 PHE A N 1
ATOM 1566 C CA . PHE A 1 200 ? 15.005 8.115 -3.161 1.00 84.06 200 PHE A CA 1
ATOM 1567 C C . PHE A 1 200 ? 16.236 8.312 -4.078 1.00 84.06 200 PHE A C 1
ATOM 1569 O O . PHE A 1 200 ? 17.040 7.402 -4.256 1.00 84.06 200 PHE A O 1
ATOM 1576 N N . GLY A 1 201 ? 16.407 9.505 -4.665 1.00 76.19 201 GLY A N 1
ATOM 1577 C CA . GLY A 1 201 ? 17.433 9.754 -5.694 1.00 76.19 201 GLY A CA 1
ATOM 1578 C C . GLY A 1 201 ? 18.887 9.520 -5.250 1.00 76.19 201 GLY A C 1
ATOM 1579 O O . GLY A 1 201 ? 19.748 9.276 -6.090 1.00 76.19 201 GLY A O 1
ATOM 1580 N N . ASN A 1 202 ? 19.162 9.557 -3.940 1.00 79.31 202 ASN A N 1
ATOM 1581 C CA . ASN A 1 202 ? 20.472 9.204 -3.379 1.00 79.31 202 ASN A CA 1
ATOM 1582 C C . ASN A 1 202 ? 20.666 7.688 -3.219 1.00 79.31 202 ASN A C 1
ATOM 1584 O O . ASN A 1 202 ? 21.794 7.218 -3.325 1.00 79.31 202 ASN A O 1
ATOM 1588 N N . THR A 1 203 ? 19.588 6.944 -2.955 1.00 81.62 203 THR A N 1
ATOM 1589 C CA . THR A 1 203 ? 19.600 5.480 -2.796 1.00 81.62 203 THR A CA 1
ATOM 1590 C C . THR A 1 203 ? 19.615 4.774 -4.149 1.00 81.62 203 THR A C 1
ATOM 1592 O O . THR A 1 203 ? 20.230 3.723 -4.271 1.00 81.62 203 THR A O 1
ATOM 1595 N N . PHE A 1 204 ? 18.997 5.384 -5.166 1.00 81.50 204 PHE A N 1
ATOM 1596 C CA . PHE A 1 204 ? 18.924 4.865 -6.535 1.00 81.50 204 PHE A CA 1
ATOM 1597 C C . PHE A 1 204 ? 19.609 5.810 -7.537 1.00 81.50 204 PHE A C 1
ATOM 1599 O O . PHE A 1 204 ? 18.960 6.365 -8.439 1.00 81.50 204 PHE A O 1
ATOM 1606 N N . PRO A 1 205 ? 20.923 6.067 -7.375 1.00 84.81 205 PRO A N 1
ATOM 1607 C CA . PRO A 1 205 ? 21.671 6.989 -8.218 1.00 84.81 205 PRO A CA 1
ATOM 1608 C C . PRO A 1 205 ? 21.832 6.492 -9.655 1.00 84.81 205 PRO A C 1
ATOM 1610 O O . PRO A 1 205 ? 22.346 7.246 -10.477 1.00 84.81 205 PRO A O 1
ATOM 1613 N N . GLU A 1 206 ? 21.438 5.264 -9.974 1.00 87.00 206 GLU A N 1
ATOM 1614 C CA . GLU A 1 206 ? 21.446 4.639 -11.298 1.00 87.00 206 GLU A CA 1
ATOM 1615 C C . GLU A 1 206 ? 20.183 4.914 -12.121 1.00 87.00 206 GLU A C 1
ATOM 1617 O O . GLU A 1 206 ? 20.236 4.792 -13.343 1.00 87.00 206 GLU A O 1
ATOM 1622 N N . ARG A 1 207 ? 19.073 5.359 -11.511 1.00 88.44 207 ARG A N 1
ATOM 1623 C CA . ARG A 1 207 ? 17.851 5.691 -12.262 1.00 88.44 207 ARG A CA 1
ATOM 1624 C C . ARG A 1 207 ? 18.097 6.842 -13.237 1.00 88.44 207 ARG A C 1
ATOM 1626 O O . ARG A 1 207 ? 18.531 7.935 -12.846 1.00 88.44 207 ARG A O 1
ATOM 1633 N N . ARG A 1 208 ? 17.819 6.611 -14.519 1.00 90.06 208 ARG A N 1
ATOM 1634 C CA . ARG A 1 208 ? 18.010 7.581 -15.605 1.00 90.06 208 ARG A CA 1
ATOM 1635 C C . ARG A 1 208 ? 16.761 7.670 -16.461 1.00 90.06 208 ARG A C 1
ATOM 1637 O O . ARG A 1 208 ? 16.201 6.646 -16.835 1.00 90.06 208 ARG A O 1
ATOM 1644 N N . LEU A 1 209 ? 16.371 8.894 -16.793 1.00 89.94 209 LEU A N 1
ATOM 1645 C CA . LEU A 1 209 ? 15.392 9.147 -17.846 1.00 89.94 209 LEU A CA 1
ATOM 1646 C C . LEU A 1 209 ? 15.975 8.778 -19.218 1.00 89.94 209 LEU A C 1
ATOM 1648 O O . LEU A 1 209 ? 17.192 8.647 -19.369 1.00 89.94 209 LEU A O 1
ATOM 1652 N N . ALA A 1 210 ? 15.119 8.687 -20.238 1.00 85.25 210 ALA A N 1
ATOM 1653 C CA . ALA A 1 210 ? 15.537 8.399 -21.615 1.00 85.25 210 ALA A CA 1
ATOM 1654 C C . ALA A 1 210 ? 16.560 9.417 -22.159 1.00 85.25 210 ALA A C 1
ATOM 1656 O O . ALA A 1 210 ? 17.416 9.078 -22.971 1.00 85.25 210 ALA A O 1
ATOM 1657 N N . ASN A 1 211 ? 16.515 10.658 -21.666 1.00 85.62 211 ASN A N 1
ATOM 1658 C CA . ASN A 1 211 ? 17.471 11.716 -21.999 1.00 85.62 211 ASN A CA 1
ATOM 1659 C C . ASN A 1 211 ? 18.795 11.646 -21.200 1.00 85.62 211 ASN A C 1
ATOM 1661 O O . ASN A 1 211 ? 19.621 12.548 -21.312 1.00 85.62 211 ASN A O 1
ATOM 1665 N N . GLY A 1 212 ? 18.991 10.625 -20.357 1.00 85.94 212 GLY A N 1
ATOM 1666 C CA . GLY A 1 212 ? 20.173 10.463 -19.504 1.00 85.94 212 GLY A CA 1
ATOM 1667 C C . GLY A 1 212 ? 20.183 11.306 -18.221 1.00 85.94 212 GLY A C 1
ATOM 1668 O O . GLY A 1 212 ? 21.159 11.262 -17.470 1.00 85.94 212 GLY A O 1
ATOM 1669 N N . SER A 1 213 ? 19.120 12.054 -17.923 1.00 87.69 213 SER A N 1
ATOM 1670 C CA . SER A 1 213 ? 19.025 12.856 -16.696 1.00 87.69 213 SER A CA 1
ATOM 1671 C C . SER A 1 213 ? 18.727 11.997 -15.468 1.00 87.69 213 SER A C 1
ATOM 1673 O O . SER A 1 213 ? 18.120 10.928 -15.559 1.00 87.69 213 SER A O 1
ATOM 1675 N N . LYS A 1 214 ? 19.139 12.477 -14.289 1.00 90.19 214 LYS A N 1
ATOM 1676 C CA . LYS A 1 214 ? 18.841 11.812 -13.013 1.00 90.19 214 LYS A CA 1
ATOM 1677 C C . LYS A 1 214 ? 17.357 11.927 -12.651 1.00 90.19 214 LYS A C 1
ATOM 1679 O O . LYS A 1 214 ? 16.717 12.957 -12.867 1.00 90.19 214 LYS A O 1
ATOM 1684 N N . VAL A 1 215 ? 16.838 10.884 -12.014 1.00 90.94 215 VAL A N 1
ATOM 1685 C CA . VAL A 1 215 ? 15.478 10.860 -11.465 1.00 90.94 215 VAL A CA 1
ATOM 1686 C C . VAL A 1 215 ? 15.489 11.496 -10.070 1.00 90.94 215 VAL A C 1
ATOM 1688 O O . VAL A 1 215 ? 15.869 10.856 -9.094 1.00 90.94 215 VAL A O 1
ATOM 1691 N N . LEU A 1 216 ? 15.139 12.785 -9.989 1.00 88.56 216 LEU A N 1
ATOM 1692 C CA . LEU A 1 216 ? 15.185 13.577 -8.746 1.00 88.56 216 LEU A CA 1
ATOM 1693 C C . LEU A 1 216 ? 13.819 14.120 -8.304 1.00 88.56 216 LEU A C 1
ATOM 1695 O O . LEU A 1 216 ? 13.652 14.452 -7.133 1.00 88.56 216 LEU A O 1
ATOM 1699 N N . SER A 1 217 ? 12.848 14.196 -9.214 1.00 89.50 217 SER A N 1
ATOM 1700 C CA . SER A 1 217 ? 11.475 14.606 -8.920 1.00 89.50 217 SER A CA 1
ATOM 1701 C C . SER A 1 217 ? 10.514 13.424 -9.004 1.00 89.50 217 SER A C 1
ATOM 1703 O O . SER A 1 217 ? 10.834 12.361 -9.543 1.00 89.50 217 SER A O 1
ATOM 1705 N N . TYR A 1 218 ? 9.321 13.619 -8.448 1.00 89.19 218 TYR A N 1
ATOM 1706 C CA . TYR A 1 218 ? 8.254 12.629 -8.510 1.00 89.19 218 TYR A CA 1
ATOM 1707 C C . TYR A 1 218 ? 7.795 12.397 -9.954 1.00 89.19 218 TYR A C 1
ATOM 1709 O O . TYR A 1 218 ? 7.555 11.265 -10.358 1.00 89.19 218 TYR A O 1
ATOM 1717 N N . GLU A 1 219 ? 7.742 13.458 -10.750 1.00 91.19 219 GLU A N 1
ATOM 1718 C CA . GLU A 1 219 ? 7.370 13.421 -12.160 1.00 91.19 219 GLU A CA 1
ATOM 1719 C C . GLU A 1 219 ? 8.387 12.600 -12.959 1.00 91.19 219 GLU A C 1
ATOM 1721 O O . GLU A 1 219 ? 7.996 11.716 -13.718 1.00 91.19 219 GLU A O 1
ATOM 1726 N N . ASN A 1 220 ? 9.686 12.796 -12.694 1.00 91.50 220 ASN A N 1
ATOM 1727 C CA . ASN A 1 220 ? 10.743 11.995 -13.311 1.00 91.50 220 ASN A CA 1
ATOM 1728 C C . ASN A 1 220 ? 10.639 10.521 -12.898 1.00 91.50 220 ASN A C 1
ATOM 1730 O O . ASN A 1 220 ? 10.965 9.642 -13.688 1.00 91.50 220 ASN A O 1
ATOM 1734 N N . LEU A 1 221 ? 10.234 10.235 -11.653 1.00 91.06 221 LEU A N 1
ATOM 1735 C CA . LEU A 1 221 ? 10.051 8.857 -11.194 1.00 91.06 221 LEU A CA 1
ATOM 1736 C C . LEU A 1 221 ? 8.914 8.188 -11.964 1.00 91.06 221 LEU A C 1
ATOM 1738 O O . LEU A 1 221 ? 9.075 7.065 -12.425 1.00 91.06 221 LEU A O 1
ATOM 1742 N N . VAL A 1 222 ? 7.787 8.879 -12.124 1.00 93.75 222 VAL A N 1
ATOM 1743 C CA . VAL A 1 222 ? 6.648 8.370 -12.892 1.00 93.75 222 VAL A CA 1
ATOM 1744 C C . VAL A 1 222 ? 7.044 8.127 -14.348 1.00 93.75 222 VAL A C 1
ATOM 1746 O O . VAL A 1 222 ? 6.816 7.030 -14.843 1.00 93.75 222 VAL A O 1
ATOM 1749 N N . GLU A 1 223 ? 7.704 9.088 -15.000 1.00 94.19 223 GLU A N 1
ATOM 1750 C CA . GLU A 1 223 ? 8.190 8.945 -16.381 1.00 94.19 223 GLU A CA 1
ATOM 1751 C C . GLU A 1 223 ? 9.153 7.756 -16.528 1.00 94.19 223 GLU A C 1
ATOM 1753 O O . GLU A 1 223 ? 9.016 6.935 -17.434 1.00 94.19 223 GLU A O 1
ATOM 1758 N N . TYR A 1 224 ? 10.101 7.623 -15.598 1.00 94.88 224 TYR A N 1
ATOM 1759 C CA . TYR A 1 224 ? 11.045 6.509 -15.563 1.00 94.88 224 TYR A CA 1
ATOM 1760 C C . TYR A 1 224 ? 10.346 5.147 -15.435 1.00 94.88 224 TYR A C 1
ATOM 1762 O O . TYR A 1 224 ? 10.712 4.200 -16.130 1.00 94.88 224 TYR A O 1
ATOM 1770 N N . LEU A 1 225 ? 9.342 5.036 -14.559 1.00 94.50 225 LEU A N 1
ATOM 1771 C CA . LEU A 1 225 ? 8.603 3.790 -14.343 1.00 94.50 225 LEU A CA 1
ATOM 1772 C C . LEU A 1 225 ? 7.685 3.458 -15.528 1.00 94.50 225 LEU A C 1
ATOM 1774 O O . LEU A 1 225 ? 7.608 2.294 -15.915 1.00 94.50 225 LEU A O 1
ATOM 1778 N N . GLU A 1 226 ? 7.034 4.456 -16.134 1.00 94.50 226 GLU A N 1
ATOM 1779 C CA . GLU A 1 226 ? 6.228 4.291 -17.355 1.00 94.50 226 GLU A CA 1
ATOM 1780 C C . GLU A 1 226 ? 7.085 3.788 -18.527 1.00 94.50 226 GLU A C 1
ATOM 1782 O O . GLU A 1 226 ? 6.659 2.914 -19.281 1.00 94.50 226 GLU A O 1
ATOM 1787 N N . ALA A 1 227 ? 8.332 4.256 -18.638 1.00 93.88 227 ALA A N 1
ATOM 1788 C CA . ALA A 1 227 ? 9.258 3.828 -19.683 1.00 93.88 227 ALA A CA 1
ATOM 1789 C C . ALA A 1 227 ? 9.719 2.360 -19.563 1.00 93.88 227 ALA A C 1
ATOM 1791 O O . ALA A 1 227 ? 10.274 1.824 -20.524 1.00 93.88 227 ALA A O 1
ATOM 1792 N N . LYS A 1 228 ? 9.496 1.680 -18.424 1.00 92.94 228 LYS A N 1
ATOM 1793 C CA . LYS A 1 228 ? 9.928 0.281 -18.236 1.00 92.94 228 LYS A CA 1
ATOM 1794 C C . LYS A 1 228 ? 9.177 -0.714 -19.126 1.00 92.94 228 LYS A C 1
ATOM 1796 O O . LYS A 1 228 ? 9.721 -1.777 -19.419 1.00 92.94 228 LYS A O 1
ATOM 1801 N N . HIS A 1 229 ? 7.940 -0.420 -19.534 1.00 93.06 229 HIS A N 1
ATOM 1802 C CA . HIS A 1 229 ? 7.167 -1.313 -20.399 1.00 93.06 229 HIS A CA 1
ATOM 1803 C C . HIS A 1 229 ? 6.044 -0.557 -21.140 1.00 93.06 229 HIS A C 1
ATOM 1805 O O . HIS A 1 229 ? 5.312 0.197 -20.504 1.00 93.06 229 HIS A O 1
ATOM 1811 N N . PRO A 1 230 ? 5.820 -0.800 -22.450 1.00 92.31 230 PRO A N 1
ATOM 1812 C CA . PRO A 1 230 ? 4.871 -0.024 -23.264 1.00 92.31 230 PRO A CA 1
ATOM 1813 C C . PRO A 1 230 ? 3.408 -0.121 -22.802 1.00 92.31 230 PRO A C 1
ATOM 1815 O O . PRO A 1 230 ? 2.640 0.814 -22.983 1.00 92.31 230 PRO A O 1
ATOM 1818 N N . ASN A 1 231 ? 3.023 -1.239 -22.179 1.00 93.00 231 ASN A N 1
ATOM 1819 C CA . ASN A 1 231 ? 1.646 -1.479 -21.718 1.00 93.00 231 ASN A CA 1
ATOM 1820 C C . ASN A 1 231 ? 1.395 -1.028 -20.264 1.00 93.00 231 ASN A C 1
ATOM 1822 O O . ASN A 1 231 ? 0.514 -1.582 -19.604 1.00 93.00 231 ASN A O 1
ATOM 1826 N N . ILE A 1 232 ? 2.210 -0.120 -19.722 1.00 95.62 232 ILE A N 1
ATOM 1827 C CA . ILE A 1 232 ? 1.948 0.477 -18.408 1.00 95.62 232 ILE A CA 1
ATOM 1828 C C . ILE A 1 232 ? 0.940 1.611 -18.584 1.00 95.62 232 ILE A C 1
ATOM 1830 O O . ILE A 1 232 ? 1.128 2.520 -19.385 1.00 95.62 232 ILE A O 1
ATOM 1834 N N . GLU A 1 233 ? -0.132 1.550 -17.807 1.00 95.56 233 GLU A N 1
ATOM 1835 C CA . GLU A 1 233 ? -1.183 2.556 -17.742 1.00 95.56 233 GLU A CA 1
ATOM 1836 C C . GLU A 1 233 ? -1.130 3.292 -16.398 1.00 95.56 233 GLU A C 1
ATOM 1838 O O . GLU A 1 233 ? -0.574 2.795 -15.414 1.00 95.56 233 GLU A O 1
ATOM 1843 N N . LYS A 1 234 ? -1.755 4.472 -16.342 1.00 96.31 234 LYS A N 1
ATOM 1844 C CA . LYS A 1 234 ? -1.879 5.272 -15.120 1.00 96.31 234 LYS A CA 1
ATOM 1845 C C . LYS A 1 234 ? -3.325 5.641 -14.814 1.00 96.31 234 LYS A C 1
ATOM 1847 O O . LYS A 1 234 ? -4.110 5.911 -15.719 1.00 96.31 234 LYS A O 1
ATOM 1852 N N . ALA A 1 235 ? -3.670 5.683 -13.532 1.00 95.69 235 ALA A N 1
ATOM 1853 C CA . ALA A 1 235 ? -4.961 6.167 -13.046 1.00 95.69 235 ALA A CA 1
ATOM 1854 C C . ALA A 1 235 ? -4.805 6.871 -11.693 1.00 95.69 235 ALA A C 1
ATOM 1856 O O . ALA A 1 235 ? -3.779 6.739 -11.031 1.00 95.69 235 ALA A O 1
ATOM 1857 N N . PHE A 1 236 ? -5.831 7.606 -11.269 1.00 92.94 236 PHE A N 1
ATOM 1858 C CA . PHE A 1 236 ? -5.888 8.216 -9.940 1.00 92.94 236 PHE A CA 1
ATOM 1859 C C . PHE A 1 236 ? -6.874 7.456 -9.057 1.00 92.94 236 PHE A C 1
ATOM 1861 O O . PHE A 1 236 ? -8.014 7.213 -9.452 1.00 92.94 236 PHE A O 1
ATOM 1868 N N . LEU A 1 237 ? -6.429 7.079 -7.862 1.00 87.44 237 LEU A N 1
ATOM 1869 C CA . LEU A 1 237 ? -7.248 6.394 -6.869 1.00 87.44 237 LEU A CA 1
ATOM 1870 C C . LEU A 1 237 ? -8.015 7.410 -5.998 1.00 87.44 237 LEU A C 1
ATOM 1872 O O . LEU A 1 237 ? -7.510 8.509 -5.745 1.00 87.44 237 LEU A O 1
ATOM 1876 N N . PRO A 1 238 ? -9.227 7.067 -5.518 1.00 88.44 238 PRO A N 1
ATOM 1877 C CA . PRO A 1 238 ? -10.095 7.990 -4.785 1.00 88.44 238 PRO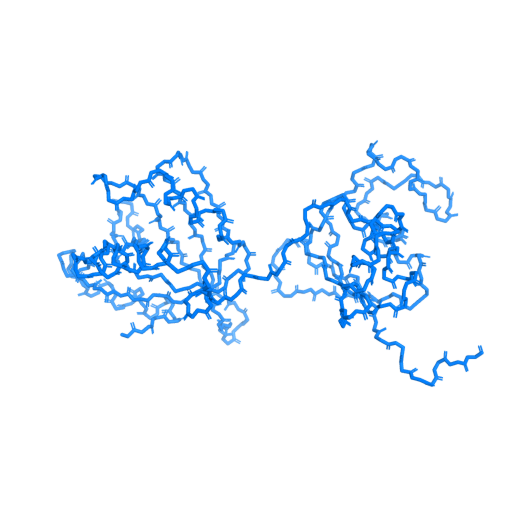 A CA 1
ATOM 1878 C C . PRO A 1 238 ? -9.689 8.110 -3.303 1.00 88.44 238 PRO A C 1
ATOM 1880 O O . PRO A 1 238 ? -10.450 7.746 -2.408 1.00 88.44 238 PRO A O 1
ATOM 1883 N N . PHE A 1 239 ? -8.469 8.584 -3.037 1.00 77.25 239 PHE A N 1
ATOM 1884 C CA . PHE A 1 239 ? -7.981 8.907 -1.694 1.00 77.25 239 PHE A CA 1
ATOM 1885 C C . PHE A 1 239 ? -6.992 10.084 -1.707 1.00 77.25 239 PHE A C 1
ATOM 1887 O O . PHE A 1 239 ? -6.407 10.408 -2.742 1.00 77.25 239 PHE A O 1
ATOM 1894 N N . ASP A 1 240 ? -6.807 10.706 -0.541 1.00 71.56 240 ASP A N 1
ATOM 1895 C CA . ASP A 1 240 ? -5.950 11.881 -0.352 1.00 71.56 240 ASP A CA 1
ATOM 1896 C C . ASP A 1 240 ? -4.450 11.529 -0.338 1.00 71.56 240 ASP A C 1
ATOM 1898 O O . ASP A 1 240 ? -4.033 10.508 0.209 1.00 71.56 240 ASP A O 1
ATOM 1902 N N . GLY A 1 241 ? -3.609 12.426 -0.859 1.00 83.75 241 GLY A N 1
ATOM 1903 C CA . GLY A 1 241 ? -2.152 12.260 -0.890 1.00 83.75 241 GLY A CA 1
ATOM 1904 C C . GLY A 1 241 ? -1.638 11.743 -2.235 1.00 83.75 241 GLY A C 1
ATOM 1905 O O . GLY A 1 241 ? -2.186 12.070 -3.286 1.00 83.75 241 GLY A O 1
ATOM 1906 N N . LYS A 1 242 ? -0.542 10.972 -2.229 1.00 82.25 242 LYS A N 1
ATOM 1907 C CA . LYS A 1 242 ? 0.004 10.362 -3.454 1.00 82.25 242 LYS A CA 1
ATOM 1908 C C . LYS A 1 242 ? -0.931 9.248 -3.916 1.00 82.25 242 LYS A C 1
ATOM 1910 O O . LYS A 1 242 ? -0.913 8.166 -3.348 1.00 82.25 242 LYS A O 1
ATOM 1915 N N . ASN A 1 243 ? -1.753 9.516 -4.921 1.00 89.56 243 ASN A N 1
ATOM 1916 C CA . ASN A 1 243 ? -2.836 8.626 -5.346 1.00 89.56 243 ASN A CA 1
ATOM 1917 C C . ASN A 1 243 ? -2.748 8.187 -6.817 1.00 89.56 243 ASN A C 1
ATOM 1919 O O . ASN A 1 243 ? -3.656 7.519 -7.310 1.00 89.56 243 ASN A O 1
ATOM 1923 N N . LEU A 1 244 ? -1.675 8.550 -7.523 1.00 93.56 244 LEU A N 1
ATOM 1924 C CA . LEU A 1 244 ? -1.408 8.058 -8.872 1.00 93.56 244 LEU A CA 1
ATOM 1925 C C . LEU A 1 244 ? -0.960 6.595 -8.792 1.00 93.56 244 LEU A C 1
ATOM 1927 O O . LEU A 1 244 ? 0.049 6.295 -8.160 1.00 93.56 244 LEU A O 1
ATOM 1931 N N . VAL A 1 245 ? -1.687 5.702 -9.451 1.00 96.38 245 VAL A N 1
ATOM 1932 C CA . VAL A 1 245 ? -1.327 4.292 -9.598 1.00 96.38 245 VAL A CA 1
ATOM 1933 C C . VAL A 1 245 ? -0.808 4.038 -11.009 1.00 96.38 245 VAL A C 1
ATOM 1935 O O . VAL A 1 245 ? -1.435 4.452 -11.982 1.00 96.38 245 VAL A O 1
ATOM 1938 N N . LEU A 1 246 ? 0.321 3.339 -11.108 1.00 96.94 246 LEU A N 1
ATOM 1939 C CA . LEU A 1 246 ? 0.829 2.733 -12.335 1.00 96.94 246 LEU A CA 1
ATOM 1940 C C . LEU A 1 246 ? 0.442 1.260 -12.342 1.00 96.94 246 LEU A C 1
ATOM 1942 O O . LEU A 1 246 ? 0.688 0.553 -11.365 1.00 96.94 246 LEU A O 1
ATOM 1946 N N . PHE A 1 247 ? -0.169 0.781 -13.417 1.00 96.88 247 PHE A N 1
ATOM 1947 C CA . PHE A 1 247 ? -0.649 -0.593 -13.483 1.00 96.88 247 PHE A CA 1
ATOM 1948 C C . PHE A 1 247 ? -0.486 -1.197 -14.873 1.00 96.88 247 PHE A C 1
ATOM 1950 O O . PHE A 1 247 ? -0.435 -0.497 -15.879 1.00 96.88 247 PHE A O 1
ATOM 1957 N N . ARG A 1 248 ? -0.431 -2.527 -14.923 1.00 95.62 248 ARG A N 1
ATOM 1958 C CA . ARG A 1 248 ? -0.439 -3.311 -16.161 1.00 95.62 248 ARG A CA 1
ATOM 1959 C C . ARG A 1 248 ? -1.488 -4.405 -16.045 1.00 95.62 248 ARG A C 1
ATOM 1961 O O . ARG A 1 248 ? -1.494 -5.171 -15.079 1.00 95.62 248 ARG A O 1
ATOM 1968 N N . ARG A 1 249 ? -2.369 -4.483 -17.041 1.00 92.81 249 ARG A N 1
ATOM 1969 C CA . ARG A 1 249 ? -3.415 -5.509 -17.132 1.00 92.81 249 ARG A CA 1
ATOM 1970 C C . ARG A 1 249 ? -2.834 -6.874 -17.541 1.00 92.81 249 ARG A C 1
ATOM 1972 O O . ARG A 1 249 ? -1.765 -6.918 -18.155 1.00 92.81 249 ARG A O 1
ATOM 1979 N N . PRO A 1 250 ? -3.512 -7.991 -17.216 1.00 86.31 250 PRO A N 1
ATOM 1980 C CA . PRO A 1 250 ? -3.153 -9.298 -17.762 1.00 86.31 250 PRO A CA 1
ATOM 1981 C C . PRO A 1 250 ? -3.168 -9.260 -19.287 1.00 86.31 250 PRO A C 1
ATOM 1983 O O . PRO A 1 250 ? -4.088 -8.701 -19.881 1.00 86.31 250 PRO A O 1
ATOM 1986 N N . GLN A 1 251 ? -2.161 -9.870 -19.914 1.00 71.06 251 GLN A N 1
ATOM 1987 C CA . GLN A 1 251 ? -2.185 -10.086 -21.355 1.00 71.06 251 GLN A CA 1
ATOM 1988 C C . GLN A 1 251 ? -3.326 -11.051 -21.670 1.00 71.06 251 GLN A C 1
ATOM 1990 O O . GLN A 1 251 ? -3.290 -12.223 -21.296 1.00 71.06 251 GLN A O 1
ATOM 1995 N N . THR A 1 252 ? -4.370 -10.550 -22.322 1.00 59.22 252 THR A N 1
ATOM 1996 C CA . THR A 1 252 ? -5.354 -11.413 -22.968 1.00 59.22 252 THR A CA 1
ATOM 1997 C C . THR A 1 252 ? -4.658 -12.105 -24.134 1.00 59.22 252 THR A C 1
ATOM 1999 O O . THR A 1 252 ? -3.898 -11.465 -24.855 1.00 59.22 252 THR A O 1
ATOM 2002 N N . SER A 1 253 ? -4.908 -13.398 -24.329 1.00 53.00 253 SER A N 1
ATOM 2003 C CA . SER A 1 253 ? -4.276 -14.300 -25.312 1.00 53.00 253 SER A CA 1
ATOM 2004 C C . SER A 1 253 ? -4.325 -13.869 -26.793 1.00 53.00 253 SER A C 1
ATOM 2006 O O . SER A 1 253 ? -3.894 -14.628 -27.653 1.00 53.00 253 SER A O 1
ATOM 2008 N N . ASN A 1 254 ? -4.801 -12.661 -27.097 1.00 46.25 254 ASN A N 1
ATOM 2009 C CA . ASN A 1 254 ? -4.822 -12.064 -28.430 1.00 46.25 254 ASN A CA 1
ATOM 2010 C C . ASN A 1 254 ? -3.645 -11.110 -28.723 1.00 46.25 254 ASN A C 1
ATOM 2012 O O . ASN A 1 254 ? -3.532 -10.668 -29.859 1.00 46.25 254 ASN A O 1
ATOM 2016 N N . ASP A 1 255 ? -2.761 -10.820 -27.760 1.00 46.62 255 ASP A N 1
ATOM 2017 C CA . ASP A 1 255 ? -1.599 -9.929 -27.960 1.00 46.62 255 ASP A CA 1
ATOM 2018 C C . ASP A 1 255 ? -0.294 -10.700 -28.259 1.00 46.62 255 ASP A C 1
ATOM 2020 O O . ASP A 1 255 ? 0.772 -10.377 -27.732 1.00 46.62 255 ASP A O 1
ATOM 2024 N N . VAL A 1 256 ? -0.369 -11.744 -29.091 1.00 39.56 256 VAL A N 1
ATOM 2025 C CA . VAL A 1 256 ? 0.822 -12.331 -29.725 1.00 39.56 256 VAL A CA 1
ATOM 2026 C C . VAL A 1 256 ? 0.933 -11.719 -31.119 1.00 39.56 256 VAL A C 1
ATOM 2028 O O . VAL A 1 256 ? 0.180 -12.092 -32.018 1.00 39.56 256 VAL A O 1
ATOM 2031 N N . VAL A 1 257 ? 1.846 -10.759 -31.268 1.00 37.25 257 VAL A N 1
ATOM 2032 C CA . VAL A 1 257 ? 2.359 -10.293 -32.566 1.00 37.25 257 VAL A CA 1
ATOM 2033 C C . VAL A 1 257 ? 3.729 -10.912 -32.780 1.00 37.25 257 VAL A C 1
ATOM 2035 O O . VAL A 1 257 ? 4.538 -10.855 -31.826 1.00 37.25 257 VAL A O 1
#

Secondary structure (DSSP, 8-state):
-EE--HHHHHHHHHTS-HHHHHH--EEEEEEEEEEEEEETTEEEEEEE-SS--TTSPPPEEEEEEE--TTSS-HHHHHHHHHH--TT-EEEEEEEEEE-TTS-EEEEEPPPPHHHHHHHHHHHHHHHH-SS---SSS--PPP---S--SSSHHHHSHHHHHHHHH-S-EEEES-TTTHHHHHHHHHHTT--EEEE-----TTT-TT-B-TTS-B--SHHHHHHHHHTT-TT-EEEE-SSSSS-EEEEE----TT---

Foldseek 3Di:
DEALDPVVVVVVCVVDDQVRQQVDWYKYKFAFADKDDPDLFKIKTKGWRPDAPPVRHTDIAIAMRGDDDPLADSVRVVVVVVPDDHGDIDIATFGWHADPVRDIHTYGDGDDPVSVVVVVVVVVVCVVDVDDPPDPPPPDDDDDPDDQAPPPQCVPVVSVVVVVPDQEQEAEQPPPCQVRSLVNCVVNLHKYKYQHDDQPCVVCVVQAAPVRDGRDDPVSVVNSSCVPDVQWDWDADSDDDRGIMIIHDRDDPPPDD

pLDDT: mean 77.22, std 16.29, range [36.97, 97.06]